Protein AF-A0A0L0DGM4-F1 (afdb_monomer)

Secondary structure (DSSP, 8-state):
-----PPPHHHHHHHHHHHHHHHHHHGGGT---SS-HHHHTTTSTTHHHHHHHHHTSPPPP--SS--SHHHHHHHHHHHHHHHHHTT---SS-HHHHHTT-HHHHHHHHHHHHHHHTS----TTT----HHHHHHHHHHHHTT-TTSTT---S-SSGGGTTSHHHHHHHHHH-TTT--TTTS-TTSHHHHHHHHHHHHHHHH-----S-HHHHSSSS--HHHHHHHHHHHHHHHHHHHHHHHTTTTS-------------------PPPP-----PPPTTTT--HHHHHHHHHHHHHHH-TTGGGSHHHHHHHHHHHHHTTPPPP-PPPPP-

Organism: NCBI:txid461836

Nearest PDB structures (foldseek):
  3f7p-assembly2_B  TM=8.836E-01  e=1.588E-12  Homo sapiens
  4q59-assembly2_B  TM=8.899E-01  e=1.814E-12  Homo sapiens
  4q57-assembly1_B  TM=8.805E-01  e=3.681E-12  Mus musculus
  1mb8-assembly1_A  TM=8.625E-01  e=2.160E-11  Homo sapiens
  4q58-assembly2_B  TM=8.747E-01  e=1.385E-10  Homo sapiens

InterPro domains:
  IPR001715 Calponin homology domain [PF00307] (13-113)
  IPR001715 Calponin homology domain [PF00307] (129-223)
  IPR001715 Calponin homology domain [PS50021] (12-117)
  IPR001715 Calponin homology domain [PS50021] (127-238)
  IPR001715 Calponin homology domain [SM00033] (14-115)
  IPR001715 Calponin homology domain [SM00033] (129-230)
  IPR036872 CH domain superfamily [G3DSA:1.10.418.10] (2-117)
  IPR036872 CH domain superfamily [G3DSA:1.10.418.10] (119-242)
  IPR036872 CH domain superfamily [SSF47576] (5-234)

Structure (mmCIF, N/CA/C/O backbone):
data_AF-A0A0L0DGM4-F1
#
_entry.id   AF-A0A0L0DGM4-F1
#
loop_
_atom_site.group_PDB
_atom_site.id
_atom_site.type_symbol
_atom_site.label_atom_id
_atom_site.label_alt_id
_atom_site.label_comp_id
_atom_site.label_asym_id
_atom_site.label_entity_id
_atom_site.label_seq_id
_atom_site.pdbx_PDB_ins_code
_atom_site.Cartn_x
_atom_site.Cartn_y
_atom_site.Cartn_z
_atom_site.occupancy
_atom_site.B_iso_or_equiv
_atom_site.auth_seq_id
_atom_site.auth_comp_id
_atom_site.auth_asym_id
_atom_site.auth_atom_id
_atom_site.pdbx_PDB_model_num
ATOM 1 N N . MET A 1 1 ? -23.147 30.354 -6.759 1.00 33.75 1 MET A N 1
ATOM 2 C CA . MET A 1 1 ? -22.761 29.195 -7.586 1.00 33.75 1 MET A CA 1
ATOM 3 C C . MET A 1 1 ? -21.647 28.504 -6.828 1.00 33.75 1 MET A C 1
ATOM 5 O O . MET A 1 1 ? -20.575 29.077 -6.723 1.00 33.75 1 MET A O 1
ATOM 9 N N . SER A 1 2 ? -21.956 27.398 -6.151 1.00 39.84 2 SER A N 1
ATOM 10 C CA . SER A 1 2 ? -20.943 26.590 -5.470 1.00 39.84 2 SER A CA 1
ATOM 11 C C . SER A 1 2 ? -20.181 25.858 -6.564 1.00 39.84 2 SER A C 1
ATOM 13 O O . SER A 1 2 ? -20.759 25.046 -7.283 1.00 39.84 2 SER A O 1
ATOM 15 N N . SER A 1 3 ? -18.928 26.250 -6.769 1.00 40.72 3 SER A N 1
ATOM 16 C CA . SER A 1 3 ? -17.977 25.490 -7.564 1.00 40.72 3 SER A CA 1
ATOM 17 C C . SER A 1 3 ? -17.842 24.134 -6.880 1.00 40.72 3 SER A C 1
ATOM 19 O O . SER A 1 3 ? -17.315 24.062 -5.775 1.00 40.72 3 SER A O 1
ATOM 21 N N . SER A 1 4 ? -18.386 23.079 -7.479 1.00 47.19 4 SER A N 1
ATOM 22 C CA . SER A 1 4 ? -18.084 21.715 -7.063 1.00 47.19 4 SER A CA 1
ATOM 23 C C . SER A 1 4 ? -16.597 21.496 -7.329 1.00 47.19 4 SER A C 1
ATOM 25 O O . SER A 1 4 ? -16.199 21.294 -8.479 1.00 47.19 4 SER A O 1
ATOM 27 N N . GLU A 1 5 ? -15.767 21.638 -6.297 1.00 56.00 5 GLU A N 1
ATOM 28 C CA . GLU A 1 5 ? -14.347 21.308 -6.365 1.00 56.00 5 GLU A CA 1
ATOM 29 C C . GLU A 1 5 ? -14.239 19.843 -6.787 1.00 56.00 5 GLU A C 1
ATOM 31 O O . GLU A 1 5 ? -14.611 18.930 -6.055 1.00 56.00 5 GLU A O 1
ATOM 36 N N . THR A 1 6 ? -13.831 19.622 -8.035 1.00 80.81 6 THR A N 1
ATOM 37 C CA . THR A 1 6 ? -13.609 18.275 -8.553 1.00 80.81 6 THR A CA 1
ATOM 38 C C . THR A 1 6 ? -12.354 17.752 -7.874 1.00 80.81 6 THR A C 1
ATOM 40 O O . THR A 1 6 ? -11.296 18.375 -7.980 1.00 80.81 6 THR A O 1
ATOM 43 N N . THR A 1 7 ? -12.479 16.648 -7.138 1.00 82.94 7 THR A N 1
ATOM 44 C CA . THR A 1 7 ? -11.355 15.996 -6.464 1.00 82.94 7 THR A CA 1
ATOM 45 C C . THR A 1 7 ? -10.211 15.773 -7.462 1.00 82.94 7 THR A C 1
ATOM 47 O O . THR A 1 7 ? -10.459 15.222 -8.537 1.00 82.94 7 THR A O 1
ATOM 50 N N . PRO A 1 8 ? -8.971 16.203 -7.156 1.00 88.19 8 PRO A N 1
ATOM 51 C CA . PRO A 1 8 ? -7.849 16.028 -8.069 1.00 88.19 8 PRO A CA 1
ATOM 52 C C . PRO A 1 8 ? -7.628 14.555 -8.428 1.00 88.19 8 PRO A C 1
ATOM 54 O O . PRO A 1 8 ? -7.725 13.689 -7.561 1.00 88.19 8 PRO A O 1
ATOM 57 N N . HIS A 1 9 ? -7.262 14.277 -9.682 1.00 88.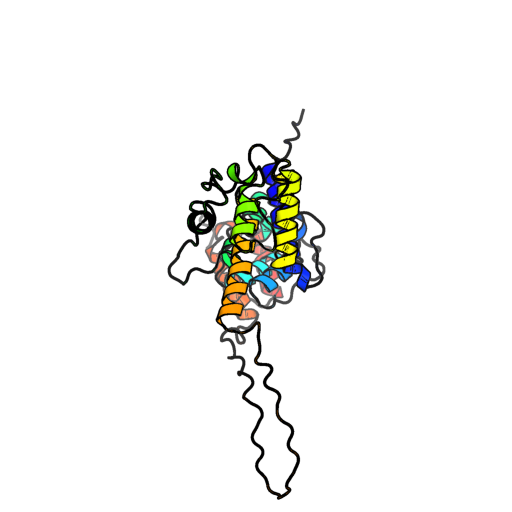38 9 HIS A N 1
ATOM 58 C CA . HIS A 1 9 ? -7.056 12.910 -10.180 1.00 88.38 9 HIS A CA 1
ATOM 59 C C . HIS A 1 9 ? -6.096 12.084 -9.308 1.00 88.38 9 HIS A C 1
ATOM 61 O O . HIS A 1 9 ? -6.400 10.946 -8.966 1.00 88.38 9 HIS A O 1
ATOM 67 N N . TRP A 1 10 ? -4.980 12.680 -8.871 1.00 88.38 10 TRP A N 1
ATOM 68 C CA . TRP A 1 10 ? -3.991 12.003 -8.023 1.00 88.38 10 TRP A CA 1
ATOM 69 C C . TRP A 1 10 ? -4.582 11.508 -6.690 1.00 88.38 10 TRP A C 1
ATOM 71 O O . TRP A 1 10 ? -4.164 10.470 -6.188 1.00 88.38 10 TRP A O 1
ATOM 81 N N . VAL A 1 11 ? -5.590 12.198 -6.135 1.00 91.00 11 VAL A N 1
ATOM 82 C CA . VAL A 1 11 ? -6.284 11.756 -4.912 1.00 91.00 11 VAL A CA 1
ATOM 83 C C . VAL A 1 11 ? -7.113 10.507 -5.196 1.00 91.00 11 VAL A C 1
ATOM 85 O O . VAL A 1 11 ? -7.144 9.597 -4.373 1.00 91.00 11 VAL A O 1
ATOM 88 N N . LEU A 1 12 ? -7.777 10.447 -6.355 1.00 92.44 12 LEU A N 1
ATOM 89 C CA . LEU A 1 12 ? -8.582 9.291 -6.760 1.00 92.44 12 LEU A CA 1
ATOM 90 C C . LEU A 1 12 ? -7.699 8.065 -7.012 1.00 92.44 12 LEU A C 1
ATOM 92 O O . LEU A 1 12 ? -7.996 6.992 -6.494 1.00 92.44 12 LEU A O 1
ATOM 96 N N . GLN A 1 13 ? -6.589 8.247 -7.731 1.00 92.88 13 GLN A N 1
ATOM 97 C CA . GLN A 1 13 ? -5.584 7.205 -7.950 1.00 92.88 13 GLN A CA 1
ATOM 98 C C . GLN A 1 13 ? -5.048 6.665 -6.619 1.00 92.88 13 GLN A C 1
ATOM 100 O O . GLN A 1 13 ? -5.051 5.458 -6.384 1.00 92.88 13 GLN A O 1
ATOM 105 N N . GLN A 1 14 ? -4.663 7.557 -5.703 1.00 93.31 14 GLN A N 1
ATOM 106 C CA . GLN A 1 14 ? -4.138 7.151 -4.403 1.00 93.31 14 GLN A CA 1
ATOM 107 C C . GLN A 1 14 ? -5.178 6.410 -3.559 1.00 93.31 14 GLN A C 1
ATOM 109 O O . GLN A 1 14 ? -4.845 5.418 -2.914 1.00 93.31 14 GLN A O 1
ATOM 114 N N . LYS A 1 15 ? -6.442 6.856 -3.572 1.00 94.94 15 LYS A N 1
ATOM 115 C CA . LYS A 1 15 ? -7.543 6.169 -2.880 1.00 94.94 15 LYS A CA 1
ATOM 116 C C . LYS A 1 15 ? -7.719 4.741 -3.383 1.00 94.94 15 LYS A C 1
ATOM 118 O O . LYS A 1 15 ? -7.740 3.823 -2.565 1.00 94.94 15 LYS A O 1
ATOM 123 N N . LYS A 1 16 ? -7.764 4.549 -4.707 1.00 95.38 16 LYS A N 1
ATOM 124 C CA . LYS A 1 16 ? -7.842 3.217 -5.322 1.00 95.38 16 LYS A CA 1
ATOM 125 C C . LYS A 1 16 ? -6.666 2.339 -4.899 1.00 95.38 16 LYS A C 1
ATOM 127 O O . LYS A 1 16 ? -6.891 1.208 -4.477 1.00 95.38 16 LYS A O 1
ATOM 132 N N . ALA A 1 17 ? -5.443 2.872 -4.935 1.00 95.50 17 ALA A N 1
ATOM 133 C CA . ALA A 1 17 ? -4.255 2.109 -4.572 1.00 95.50 17 ALA A CA 1
ATOM 134 C C . ALA A 1 17 ? -4.238 1.694 -3.103 1.00 95.50 17 ALA A C 1
ATOM 136 O O . ALA A 1 17 ? -4.004 0.533 -2.768 1.00 95.50 17 ALA A O 1
ATOM 137 N N . PHE A 1 18 ? -4.573 2.621 -2.209 1.00 96.06 18 PHE A N 1
ATOM 138 C CA . PHE A 1 18 ? -4.641 2.341 -0.780 1.00 96.06 18 PHE A CA 1
ATOM 139 C C . PHE A 1 18 ? -5.765 1.361 -0.461 1.00 96.06 18 PHE A C 1
ATOM 141 O O . PHE A 1 18 ? -5.586 0.476 0.374 1.00 96.06 18 PHE A O 1
ATOM 148 N N . ARG A 1 19 ? -6.900 1.468 -1.154 1.00 96.38 19 ARG A N 1
ATOM 149 C CA . ARG A 1 19 ? -8.000 0.512 -1.053 1.00 96.38 19 ARG A CA 1
ATOM 150 C C . ARG A 1 19 ? -7.576 -0.884 -1.494 1.00 96.38 19 ARG A C 1
ATOM 152 O O . ARG A 1 19 ? -7.815 -1.826 -0.749 1.00 96.38 19 ARG A 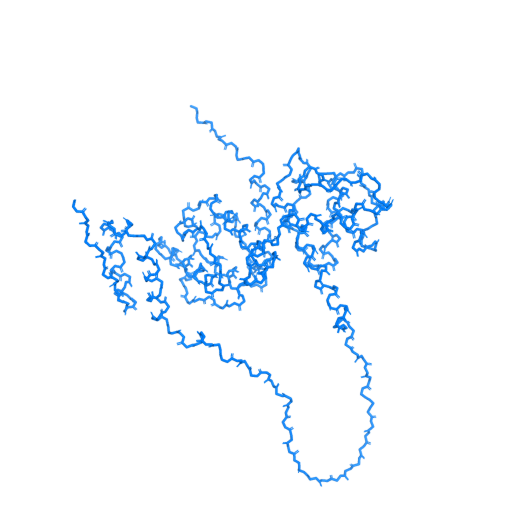O 1
ATOM 159 N N . ALA A 1 20 ? -6.943 -1.012 -2.656 1.00 96.62 20 ALA A N 1
ATOM 160 C CA . ALA A 1 20 ? -6.473 -2.292 -3.179 1.00 96.62 20 ALA A CA 1
ATOM 161 C C . ALA A 1 20 ? -5.437 -2.941 -2.250 1.00 96.62 20 ALA A C 1
ATOM 163 O O . ALA A 1 20 ? -5.518 -4.137 -1.971 1.00 96.62 20 ALA A O 1
ATOM 164 N N . TRP A 1 21 ? -4.522 -2.143 -1.689 1.00 95.75 21 TRP A N 1
ATOM 165 C CA . TRP A 1 21 ? -3.582 -2.631 -0.685 1.00 95.75 21 TRP A CA 1
ATOM 166 C C . TRP A 1 21 ? -4.288 -3.098 0.592 1.00 95.75 21 TRP A C 1
ATOM 168 O O . TRP A 1 21 ? -4.012 -4.188 1.077 1.00 95.75 21 TRP A O 1
ATOM 178 N N . VAL A 1 22 ? -5.230 -2.324 1.139 1.00 96.62 22 VAL A N 1
ATOM 179 C CA . VAL A 1 22 ? -5.977 -2.755 2.333 1.00 96.62 22 VAL A CA 1
ATOM 180 C C . VAL A 1 22 ? -6.780 -4.025 2.051 1.00 96.62 22 VAL A C 1
ATOM 182 O O . VAL A 1 22 ? -6.760 -4.936 2.878 1.00 96.62 22 VAL A O 1
ATOM 185 N N . ASP A 1 23 ? -7.452 -4.103 0.898 1.00 96.38 23 ASP A N 1
ATOM 186 C CA . ASP A 1 23 ? -8.194 -5.288 0.463 1.00 96.38 23 ASP A CA 1
ATOM 187 C C . ASP A 1 23 ? -7.277 -6.519 0.409 1.00 96.38 23 ASP A C 1
ATOM 189 O O . ASP A 1 23 ? -7.675 -7.570 0.909 1.00 96.38 23 ASP A O 1
ATOM 193 N N . SER A 1 24 ? -6.041 -6.392 -0.092 1.00 94.75 24 SER A N 1
ATOM 194 C CA . SER A 1 24 ? -5.086 -7.511 -0.116 1.00 94.75 24 SER A CA 1
ATOM 195 C C . SER A 1 24 ? -4.701 -7.991 1.285 1.00 94.75 24 SER A C 1
ATOM 197 O O . SER A 1 24 ? -4.585 -9.192 1.506 1.00 94.75 24 SER A O 1
ATOM 199 N N . GLN A 1 25 ? -4.592 -7.085 2.264 1.00 93.62 25 GLN A N 1
ATOM 200 C CA . GLN A 1 25 ? -4.300 -7.465 3.651 1.00 93.62 25 GLN A CA 1
ATOM 201 C C . GLN A 1 25 ? -5.476 -8.199 4.311 1.00 93.62 25 GLN A C 1
ATOM 203 O O . GLN A 1 25 ? -5.292 -9.182 5.026 1.00 93.62 25 GLN A O 1
ATOM 208 N N . ILE A 1 26 ? -6.708 -7.725 4.113 1.00 94.69 26 ILE A N 1
ATOM 209 C CA . ILE A 1 26 ? -7.884 -8.288 4.799 1.00 94.69 26 ILE A CA 1
ATOM 210 C C . ILE A 1 26 ? -8.530 -9.461 4.043 1.00 94.69 26 ILE A C 1
ATOM 212 O O . ILE A 1 26 ? -9.389 -10.146 4.612 1.00 94.69 26 ILE A O 1
ATOM 216 N N . ALA A 1 27 ? -8.107 -9.733 2.804 1.00 92.56 27 ALA A N 1
ATOM 217 C CA . ALA A 1 27 ? -8.589 -10.845 1.985 1.00 92.56 27 ALA A CA 1
ATOM 218 C C . ALA A 1 27 ? -8.371 -12.211 2.655 1.00 92.56 27 ALA A C 1
ATOM 220 O O . ALA A 1 27 ? -9.262 -13.060 2.606 1.00 92.56 27 ALA A O 1
ATOM 221 N N . GLU A 1 28 ? -7.264 -12.403 3.385 1.00 82.88 28 GLU A N 1
ATOM 222 C CA . GLU A 1 28 ? -6.995 -13.629 4.160 1.00 82.88 28 GLU A CA 1
ATOM 223 C C . GLU A 1 28 ? -8.072 -13.920 5.221 1.00 82.88 28 GLU A C 1
ATOM 225 O O . GLU A 1 28 ? -8.290 -15.061 5.633 1.00 82.88 28 GLU A O 1
ATOM 230 N N . ARG A 1 29 ? -8.780 -12.879 5.674 1.00 86.81 29 ARG A N 1
ATOM 231 C CA . ARG A 1 29 ? -9.896 -12.978 6.625 1.00 86.81 29 ARG A CA 1
ATOM 232 C C . ARG A 1 29 ? -11.250 -13.152 5.930 1.00 86.81 29 ARG A C 1
ATOM 234 O O . ARG A 1 29 ? -12.275 -13.175 6.611 1.00 86.81 29 ARG A O 1
ATOM 241 N N . GLY A 1 30 ? -11.268 -13.267 4.601 1.00 90.62 30 GLY A N 1
ATOM 242 C CA . GLY A 1 30 ? -12.479 -13.316 3.784 1.00 90.62 30 GLY A CA 1
ATOM 243 C C . GLY A 1 30 ? -13.249 -11.994 3.773 1.00 90.62 30 GLY A C 1
ATOM 244 O O . GLY A 1 30 ? -14.474 -12.003 3.647 1.00 90.62 30 GLY A O 1
ATOM 245 N N . LEU A 1 31 ? -12.557 -10.867 3.973 1.00 93.62 31 LEU A N 1
ATOM 246 C CA . LEU A 1 31 ? -13.148 -9.531 4.007 1.00 93.62 31 LEU A CA 1
ATOM 247 C C . LEU A 1 31 ? -12.789 -8.738 2.748 1.00 93.62 31 LEU A C 1
ATOM 249 O O . LEU A 1 31 ? -11.779 -8.991 2.102 1.00 93.62 31 LEU A O 1
ATOM 253 N N . LYS A 1 32 ? -13.635 -7.756 2.429 1.00 94.19 32 LYS A N 1
ATOM 254 C CA . LYS A 1 32 ? -13.417 -6.751 1.385 1.00 94.19 32 LYS A CA 1
ATOM 255 C C . LYS A 1 32 ? -14.041 -5.433 1.826 1.00 94.19 32 LYS A C 1
ATOM 257 O O . LYS A 1 32 ? -15.130 -5.451 2.414 1.00 94.19 32 LYS A O 1
ATOM 262 N N . LEU A 1 33 ? -13.378 -4.313 1.556 1.00 94.19 33 LEU A N 1
ATOM 263 C CA . LEU A 1 33 ? -13.884 -2.995 1.914 1.00 94.19 33 LEU A CA 1
ATOM 264 C C . LEU A 1 33 ? -15.179 -2.676 1.139 1.00 94.19 33 LEU A C 1
ATOM 266 O O . LEU A 1 33 ? -15.229 -2.837 -0.088 1.00 94.19 33 LEU A O 1
ATOM 270 N N . PRO A 1 34 ? -16.228 -2.180 1.824 1.00 92.38 34 PRO A N 1
ATOM 271 C CA . PRO A 1 34 ? -17.522 -1.868 1.216 1.00 92.38 34 PRO A CA 1
ATOM 272 C C . PRO A 1 34 ? -17.507 -0.594 0.356 1.00 92.38 34 PRO A C 1
ATOM 274 O O . PRO A 1 34 ? -18.487 -0.321 -0.332 1.00 92.38 34 PRO A O 1
ATOM 277 N N . GLY A 1 35 ? -16.417 0.175 0.387 1.00 91.31 35 GLY A N 1
ATOM 278 C CA . GLY A 1 35 ? -16.243 1.430 -0.340 1.00 91.31 35 GLY A CA 1
ATOM 279 C C . GLY A 1 35 ? -14.792 1.898 -0.279 1.00 91.31 35 GLY A C 1
ATOM 280 O O . GLY A 1 35 ? -13.886 1.078 -0.098 1.00 91.31 35 GLY A O 1
ATOM 281 N N . GLU A 1 36 ? -14.588 3.207 -0.417 1.00 91.75 36 GLU A N 1
ATOM 282 C CA . GLU A 1 36 ? -13.279 3.842 -0.260 1.00 91.75 36 GLU A CA 1
ATOM 283 C C . GLU A 1 36 ? -12.790 3.783 1.190 1.00 91.75 36 GLU A C 1
ATOM 285 O O . GLU A 1 36 ? -13.570 3.657 2.138 1.00 91.75 36 GLU A O 1
ATOM 290 N N . VAL A 1 37 ? -11.476 3.876 1.367 1.00 91.44 37 VAL A N 1
ATOM 291 C CA . VAL A 1 37 ? -10.816 3.692 2.667 1.00 91.44 37 VAL A CA 1
ATOM 292 C C . VAL A 1 37 ? -11.263 4.691 3.739 1.00 91.44 37 VAL A C 1
ATOM 294 O O . VAL A 1 37 ? -11.373 4.325 4.908 1.00 91.44 37 VAL A O 1
ATOM 297 N N . ASP A 1 38 ? -11.575 5.930 3.358 1.00 90.25 38 ASP A N 1
ATOM 298 C CA . ASP A 1 38 ? -12.029 6.983 4.270 1.00 90.25 38 ASP A CA 1
ATOM 299 C C . ASP A 1 38 ? -13.475 6.804 4.742 1.00 90.25 38 ASP A C 1
ATOM 301 O O . ASP A 1 38 ? -13.844 7.305 5.800 1.00 90.25 38 ASP A O 1
ATOM 305 N N . GLU A 1 39 ? -14.280 6.027 4.020 1.00 92.62 39 GLU A N 1
ATOM 306 C CA . GLU A 1 39 ? -15.634 5.667 4.441 1.00 92.62 39 GLU A CA 1
ATOM 307 C C . GLU A 1 39 ? -15.669 4.315 5.160 1.00 92.62 39 GLU A C 1
ATOM 309 O O . GLU A 1 39 ? -16.402 4.137 6.131 1.00 92.62 39 GLU A O 1
ATOM 314 N N . ALA A 1 40 ? -14.868 3.355 4.700 1.00 94.38 40 ALA A N 1
ATOM 315 C CA . ALA A 1 40 ? -14.895 1.983 5.189 1.00 94.38 40 ALA A CA 1
ATOM 316 C C . ALA A 1 40 ? -14.325 1.817 6.608 1.00 94.38 40 ALA A C 1
ATOM 318 O O . ALA A 1 40 ? -14.661 0.851 7.294 1.00 94.38 40 ALA A O 1
ATOM 319 N N . PHE A 1 41 ? -13.479 2.743 7.068 1.00 96.38 41 PHE A N 1
ATOM 320 C CA . PHE A 1 41 ? -12.925 2.720 8.424 1.00 96.38 41 PHE A CA 1
ATOM 321 C C . PHE A 1 41 ? -13.775 3.449 9.471 1.00 96.38 41 PHE A C 1
ATOM 323 O O . PHE A 1 41 ? -13.435 3.386 10.651 1.00 96.38 41 PHE A O 1
ATOM 330 N N . GLU A 1 42 ? -14.893 4.072 9.077 1.00 96.50 42 GLU A N 1
ATOM 331 C CA . GLU A 1 42 ? -15.737 4.911 9.944 1.00 96.50 42 GLU A CA 1
ATOM 332 C C . GLU A 1 42 ? -16.142 4.231 11.260 1.00 96.50 42 GLU A C 1
ATOM 334 O O . GLU A 1 42 ? -16.283 4.885 12.288 1.00 96.50 42 GLU A O 1
ATOM 339 N N . ASP A 1 43 ? -16.364 2.917 11.246 1.00 95.94 43 ASP A N 1
ATOM 340 C CA . ASP A 1 43 ? -16.862 2.164 12.398 1.00 95.94 43 ASP A CA 1
ATOM 341 C C . ASP A 1 43 ? -15.819 1.258 13.077 1.00 95.94 43 ASP A C 1
ATOM 343 O O . ASP A 1 43 ? -16.135 0.528 14.029 1.00 95.94 43 ASP A O 1
ATOM 347 N N . GLY A 1 44 ? -14.580 1.305 12.581 1.00 95.88 44 GLY A N 1
ATOM 348 C CA . GLY A 1 44 ? -13.445 0.514 13.042 1.00 95.88 44 GLY A CA 1
ATOM 349 C C . GLY A 1 44 ? -13.517 -0.983 12.718 1.00 95.88 44 GLY A C 1
ATOM 350 O O . GLY A 1 44 ? -12.551 -1.696 12.990 1.00 95.88 44 GLY A O 1
ATOM 351 N N . LEU A 1 45 ? -14.602 -1.497 12.122 1.00 96.38 45 LEU A N 1
ATOM 352 C CA . LEU A 1 45 ? -14.776 -2.938 11.896 1.00 96.38 45 LEU A CA 1
ATOM 353 C C . LEU A 1 45 ? -13.856 -3.502 10.812 1.00 96.38 45 LEU A C 1
ATOM 355 O O . LEU A 1 45 ? -13.548 -4.690 10.861 1.00 96.38 45 LEU A O 1
ATOM 359 N N . TYR A 1 46 ? -13.403 -2.667 9.876 1.00 96.56 46 TYR A N 1
ATOM 360 C CA . TYR A 1 46 ? -12.390 -3.022 8.876 1.00 96.56 46 TYR A CA 1
ATOM 361 C C . TYR A 1 46 ? -10.974 -2.605 9.291 1.00 96.56 46 TYR A C 1
ATOM 363 O O . TYR A 1 46 ? -10.004 -3.262 8.916 1.00 96.56 46 TYR A O 1
ATOM 371 N N . LEU A 1 47 ? -10.856 -1.574 10.135 1.00 96.50 47 LEU A N 1
ATOM 372 C CA . LEU A 1 47 ? -9.575 -1.132 10.688 1.00 96.50 47 LEU A CA 1
ATOM 373 C C . LEU A 1 47 ? -8.996 -2.163 11.669 1.00 96.50 47 LEU A C 1
ATOM 375 O O . LEU A 1 47 ? -7.791 -2.390 11.683 1.00 96.50 47 LEU A O 1
ATOM 379 N N . LEU A 1 48 ? -9.849 -2.823 12.460 1.00 96.50 48 LEU A N 1
ATOM 380 C CA . LEU A 1 48 ? -9.440 -3.863 13.407 1.00 96.50 48 LEU A CA 1
ATOM 381 C C . LEU A 1 48 ? -8.801 -5.080 12.703 1.00 96.50 48 LEU A C 1
ATOM 383 O O . LEU A 1 48 ? -7.662 -5.386 13.040 1.00 96.50 48 LEU A O 1
ATOM 387 N N . PRO A 1 49 ? -9.438 -5.754 11.721 1.00 95.56 49 PRO A N 1
ATOM 388 C CA . PRO A 1 49 ? -8.806 -6.833 10.957 1.00 95.56 49 PRO A CA 1
ATOM 389 C C . PRO A 1 49 ? -7.521 -6.413 10.247 1.00 95.56 49 PRO A C 1
ATOM 391 O O . PRO A 1 49 ? -6.559 -7.175 10.261 1.00 95.56 49 PRO A O 1
ATOM 394 N N . LEU A 1 50 ? -7.478 -5.206 9.669 1.00 96.00 50 LEU A N 1
ATOM 395 C CA . LEU A 1 50 ? -6.248 -4.676 9.083 1.00 96.00 50 LEU A CA 1
ATOM 396 C C . LEU A 1 50 ? -5.144 -4.591 10.143 1.00 96.00 50 LEU A C 1
ATOM 398 O O . LEU A 1 50 ? -4.045 -5.093 9.923 1.00 96.00 50 LEU A O 1
ATOM 402 N N . ALA A 1 51 ? -5.456 -4.023 11.313 1.00 95.12 51 ALA A N 1
ATOM 403 C CA . ALA A 1 51 ? -4.526 -3.942 12.430 1.00 95.12 51 ALA A CA 1
ATOM 404 C C . ALA A 1 51 ? -4.076 -5.330 12.909 1.00 95.12 51 ALA A C 1
ATOM 406 O O . ALA A 1 51 ? -2.900 -5.506 13.212 1.00 95.12 51 ALA A O 1
ATOM 407 N N . GLU A 1 52 ? -4.966 -6.327 12.938 1.00 94.69 52 GLU A N 1
ATOM 408 C CA . GLU A 1 52 ? -4.616 -7.709 13.285 1.00 94.69 52 GLU A CA 1
ATOM 409 C C . GLU A 1 52 ? -3.628 -8.333 12.297 1.00 94.69 52 GLU A C 1
ATOM 411 O O . GLU A 1 52 ? -2.688 -9.007 12.716 1.00 94.69 52 GLU A O 1
ATOM 416 N N . VAL A 1 53 ? -3.843 -8.130 10.994 1.00 93.25 53 VAL A N 1
ATOM 417 C CA . VAL A 1 53 ? -2.985 -8.684 9.938 1.00 93.25 53 VAL A CA 1
ATOM 418 C C . VAL A 1 53 ? -1.608 -8.030 9.976 1.00 93.25 53 VAL A C 1
ATOM 420 O O . VAL A 1 53 ? -0.606 -8.734 10.070 1.00 93.25 53 VAL A O 1
ATOM 423 N N . VAL A 1 54 ? -1.525 -6.697 10.001 1.00 90.75 54 VAL A N 1
ATOM 424 C CA . VAL A 1 54 ? -0.216 -6.018 9.993 1.00 90.75 54 VAL A CA 1
ATOM 425 C C . VAL A 1 54 ? 0.555 -6.254 11.295 1.00 90.75 54 VAL A C 1
ATOM 427 O O . VAL A 1 54 ? 1.753 -6.518 11.274 1.00 90.75 54 VAL A O 1
ATOM 430 N N . SER A 1 55 ? -0.117 -6.229 12.450 1.00 90.69 55 SER A N 1
ATOM 431 C CA . SER A 1 55 ? 0.545 -6.447 13.744 1.00 90.69 55 SER A CA 1
ATOM 432 C C . SER A 1 55 ? 0.804 -7.917 14.078 1.00 90.69 55 SER A C 1
ATOM 434 O O . SER A 1 55 ? 1.534 -8.195 15.032 1.00 90.69 55 SER A O 1
ATOM 436 N N . GLN A 1 56 ? 0.213 -8.851 13.321 1.00 91.31 56 GLN A N 1
ATOM 437 C CA . GLN A 1 56 ? 0.225 -10.291 13.607 1.00 91.31 56 GLN A CA 1
ATOM 438 C C . GLN A 1 56 ? -0.254 -10.614 15.039 1.00 91.31 56 GLN A C 1
ATOM 440 O O . GLN A 1 56 ? 0.194 -11.572 15.675 1.00 91.31 56 GLN A O 1
ATOM 445 N N . ASP A 1 57 ? -1.182 -9.808 15.560 1.00 92.69 57 ASP A N 1
ATOM 446 C CA . ASP A 1 57 ? -1.731 -9.898 16.914 1.00 92.69 57 ASP A CA 1
ATOM 447 C C . ASP A 1 57 ? -3.262 -9.799 16.878 1.00 92.69 57 ASP A C 1
ATOM 449 O O . ASP A 1 57 ? -3.856 -9.309 15.922 1.00 92.69 57 ASP A O 1
ATOM 453 N N . LYS A 1 58 ? -3.939 -10.320 17.902 1.00 92.88 58 LYS A N 1
ATOM 454 C CA . LYS A 1 58 ? -5.404 -10.333 17.943 1.00 92.88 58 LYS A CA 1
ATOM 455 C C . LYS A 1 58 ? -5.941 -9.031 18.507 1.00 92.88 58 LYS A C 1
ATOM 457 O O . LYS A 1 58 ? -5.506 -8.566 19.561 1.00 92.88 58 LYS A O 1
ATOM 462 N N . ALA A 1 59 ? -6.968 -8.504 17.856 1.00 90.56 59 ALA A N 1
ATOM 463 C CA . ALA A 1 59 ? -7.651 -7.326 18.329 1.00 90.56 59 ALA A CA 1
ATOM 464 C C . ALA A 1 59 ? -8.430 -7.638 19.616 1.00 90.56 59 ALA A C 1
ATOM 466 O O . ALA A 1 59 ? -8.997 -8.731 19.771 1.00 90.56 59 ALA A O 1
ATOM 467 N N . PRO A 1 60 ? -8.522 -6.666 20.538 1.00 91.44 60 PRO A N 1
ATOM 468 C CA . PRO A 1 60 ? -9.381 -6.782 21.702 1.00 91.44 60 PRO A CA 1
ATOM 469 C C . PRO A 1 60 ? -10.853 -7.001 21.326 1.00 91.44 60 PRO A C 1
ATOM 471 O O . PRO A 1 60 ? -11.307 -6.767 20.198 1.00 91.44 60 PRO A O 1
ATOM 474 N N . LYS A 1 61 ? -11.641 -7.437 22.313 1.00 93.44 61 LYS A N 1
ATOM 475 C CA . LYS A 1 61 ? -13.091 -7.562 22.152 1.00 93.44 61 LYS A CA 1
ATOM 476 C C . LYS A 1 61 ? -13.693 -6.179 21.883 1.00 93.44 61 LYS A C 1
ATOM 478 O O . LYS A 1 61 ? -13.597 -5.295 22.721 1.00 93.44 61 LYS A O 1
ATOM 483 N N . HIS A 1 62 ? -14.361 -6.048 20.745 1.00 95.12 62 HIS A N 1
ATOM 484 C CA . HIS A 1 62 ? -14.894 -4.791 20.223 1.00 95.12 62 HIS A CA 1
ATOM 485 C C . HIS A 1 62 ? -16.399 -4.883 19.932 1.00 95.12 62 HIS A C 1
ATOM 487 O O . HIS A 1 62 ? -16.995 -5.972 19.930 1.00 95.12 62 HIS A O 1
ATOM 493 N N . VAL A 1 63 ? -17.027 -3.735 19.672 1.00 96.00 63 VAL A N 1
ATOM 494 C CA . VAL A 1 63 ? -18.463 -3.634 19.395 1.00 96.00 63 VAL A CA 1
ATOM 495 C C . VAL A 1 63 ? -18.738 -4.100 17.968 1.00 96.00 63 VAL A C 1
ATOM 497 O O . VAL A 1 63 ? -18.334 -3.458 17.010 1.00 96.00 63 VAL A O 1
ATOM 500 N N . LYS A 1 64 ? -19.468 -5.211 17.808 1.00 95.62 64 LYS A N 1
ATOM 501 C CA . LYS A 1 64 ? -19.738 -5.830 16.492 1.00 95.62 64 LYS A CA 1
ATOM 502 C C . LYS A 1 64 ? -20.766 -5.095 15.628 1.00 95.62 64 LYS A C 1
ATOM 504 O O . LYS A 1 64 ? -20.865 -5.370 14.440 1.00 95.62 64 LYS A O 1
ATOM 509 N N . LYS A 1 65 ? -21.594 -4.244 16.235 1.00 95.69 65 LYS A N 1
ATOM 510 C CA . LYS A 1 65 ? -22.640 -3.459 15.558 1.00 95.69 65 LYS A CA 1
ATOM 511 C C . LYS A 1 65 ? -22.673 -2.044 16.146 1.00 95.69 65 LYS A C 1
ATOM 513 O O . LYS A 1 65 ? -23.611 -1.730 16.884 1.00 95.69 65 LYS A O 1
ATOM 518 N N . PRO A 1 66 ? -21.633 -1.231 15.908 1.00 94.31 66 PRO A N 1
ATOM 519 C CA . PRO A 1 66 ? -21.543 0.108 16.474 1.00 94.31 66 PRO A CA 1
ATOM 520 C C . PRO A 1 66 ? -22.612 1.010 15.840 1.00 94.31 66 PRO A C 1
ATOM 522 O O . PRO A 1 66 ? -22.650 1.211 14.629 1.00 94.31 66 PRO A O 1
ATOM 525 N N . ARG A 1 67 ? -23.528 1.531 16.662 1.00 93.50 67 ARG A N 1
ATOM 526 C CA . ARG A 1 67 ? -24.582 2.470 16.229 1.00 93.50 67 ARG A CA 1
ATOM 527 C C . ARG A 1 67 ? -24.301 3.892 16.687 1.00 93.50 67 ARG A C 1
ATOM 529 O O . ARG A 1 67 ? -24.639 4.836 15.984 1.00 93.50 67 ARG A O 1
ATOM 536 N N . MET A 1 68 ? -23.710 4.035 17.869 1.00 94.75 68 MET A N 1
ATOM 537 C CA . MET A 1 68 ? -23.391 5.333 18.457 1.00 94.75 68 MET A CA 1
ATOM 538 C C . MET A 1 68 ? -21.979 5.764 18.063 1.00 94.75 68 MET A C 1
ATOM 540 O O . MET A 1 68 ? -21.089 4.919 17.976 1.00 94.75 68 MET A O 1
ATOM 544 N N . ARG A 1 69 ? -21.757 7.075 17.891 1.00 96.00 69 ARG A N 1
ATOM 545 C CA . ARG A 1 69 ? -20.438 7.643 17.551 1.00 96.00 69 ARG A CA 1
ATOM 546 C C . ARG A 1 69 ? -19.348 7.171 18.519 1.00 96.00 69 ARG A C 1
ATOM 548 O O . ARG A 1 69 ? -18.308 6.710 18.072 1.00 96.00 69 ARG A O 1
ATOM 555 N N . ILE A 1 70 ? -19.636 7.160 19.823 1.00 95.00 70 ILE A N 1
ATOM 556 C CA . ILE A 1 70 ? -18.694 6.689 20.852 1.00 95.00 70 ILE A CA 1
ATOM 557 C C . ILE A 1 70 ? -18.281 5.218 20.669 1.00 95.00 70 ILE A C 1
ATOM 559 O O . ILE A 1 70 ? -17.131 4.872 20.890 1.00 95.00 70 ILE A O 1
ATOM 563 N N . GLN A 1 71 ? -19.179 4.350 20.185 1.00 96.50 71 GLN A N 1
ATOM 564 C CA . GLN A 1 71 ? -18.853 2.941 19.920 1.00 96.50 71 GLN A CA 1
ATOM 565 C C . GLN A 1 71 ? -17.924 2.789 18.711 1.00 96.50 71 GLN A C 1
ATOM 567 O O . GLN A 1 71 ? -17.090 1.889 18.690 1.00 96.50 71 GLN A O 1
ATOM 572 N N . LYS A 1 72 ? -18.082 3.654 17.703 1.00 97.94 72 LYS A N 1
ATOM 573 C CA . LYS A 1 72 ? -17.192 3.704 16.538 1.00 97.94 72 LYS A CA 1
ATOM 574 C C . LYS A 1 72 ? -15.800 4.193 16.946 1.00 97.94 72 LYS A C 1
ATOM 576 O O . LYS A 1 72 ? -14.815 3.541 16.625 1.00 97.94 72 LYS A O 1
ATOM 581 N N . ILE A 1 73 ? -15.744 5.266 17.740 1.00 98.00 73 ILE A N 1
ATOM 582 C CA . ILE A 1 73 ? -14.501 5.805 18.318 1.00 98.00 73 ILE A CA 1
ATOM 583 C C . ILE A 1 73 ? -13.780 4.740 19.141 1.00 98.00 73 ILE A C 1
ATOM 585 O O . ILE A 1 73 ? -12.591 4.529 18.936 1.00 98.00 73 ILE A O 1
ATOM 589 N N . GLU A 1 74 ? -14.494 4.028 20.017 1.00 96.94 74 GLU A N 1
ATOM 590 C CA . GLU A 1 74 ? -13.936 2.929 20.812 1.00 96.94 74 GLU A CA 1
ATOM 591 C C . GLU A 1 74 ? -13.304 1.856 19.912 1.00 96.94 74 GLU A C 1
ATOM 593 O O . GLU A 1 74 ? -12.150 1.487 20.107 1.00 96.94 74 GLU A O 1
ATOM 598 N N . ASN A 1 75 ? -14.013 1.390 18.878 1.00 98.12 75 ASN A N 1
ATOM 599 C CA . ASN A 1 75 ? -13.471 0.402 17.941 1.00 98.12 75 ASN A CA 1
ATOM 600 C C . ASN A 1 75 ? -12.203 0.906 17.225 1.00 98.12 75 ASN A C 1
ATOM 602 O O . ASN A 1 75 ? -11.219 0.169 17.144 1.00 98.12 75 ASN A O 1
ATOM 606 N N . CYS A 1 76 ? -12.210 2.147 16.725 1.00 97.94 76 CYS A N 1
ATOM 607 C CA . CYS A 1 76 ? -11.043 2.754 16.080 1.00 97.94 76 CYS A CA 1
ATOM 608 C C . CYS A 1 76 ? -9.870 2.907 17.061 1.00 97.94 76 CYS A C 1
ATOM 610 O O . CYS A 1 76 ? -8.733 2.588 16.719 1.00 97.94 76 CYS A O 1
ATOM 612 N N . SER A 1 77 ? -10.150 3.316 18.300 1.00 97.56 77 SER A N 1
ATOM 613 C CA . SER A 1 77 ? -9.167 3.434 19.381 1.00 97.56 77 SER A CA 1
ATOM 614 C C . SER A 1 77 ? -8.517 2.089 19.707 1.00 97.56 77 SER A C 1
ATOM 616 O O . SER A 1 77 ? -7.293 2.003 19.798 1.00 97.56 77 SER A O 1
ATOM 618 N N . LEU A 1 78 ? -9.299 1.006 19.778 1.00 97.94 78 LEU A N 1
ATOM 619 C CA . LEU A 1 78 ? -8.769 -0.346 19.980 1.00 97.94 78 LEU A CA 1
ATOM 620 C C . LEU A 1 78 ? -7.833 -0.780 18.843 1.00 97.94 78 LEU A C 1
ATOM 622 O O . LEU A 1 78 ? -6.809 -1.411 19.106 1.00 97.94 78 LEU A O 1
ATOM 626 N N . ALA A 1 79 ? -8.158 -0.437 17.593 1.00 97.19 79 ALA A N 1
ATOM 627 C CA . ALA A 1 79 ? -7.302 -0.751 16.453 1.00 97.19 79 ALA A CA 1
ATOM 628 C C . ALA A 1 79 ? -5.983 0.033 16.502 1.00 97.19 79 ALA A C 1
ATOM 630 O O . ALA A 1 79 ? -4.912 -0.561 16.380 1.00 97.19 79 ALA A O 1
ATOM 631 N N . LEU A 1 80 ? -6.039 1.346 16.754 1.00 96.94 80 LEU A N 1
ATOM 632 C CA . LEU A 1 80 ? -4.837 2.169 16.913 1.00 96.94 80 LEU A CA 1
ATOM 633 C C . LEU A 1 80 ? -3.990 1.711 18.106 1.00 96.94 80 LEU A C 1
ATOM 635 O O . LEU A 1 80 ? -2.773 1.607 17.985 1.00 96.94 80 LEU A O 1
ATOM 639 N N . GLY A 1 81 ? -4.618 1.376 19.235 1.00 96.00 81 GLY A N 1
ATOM 640 C CA . GLY A 1 81 ? -3.940 0.856 20.421 1.00 96.00 81 GLY A CA 1
ATOM 641 C C . GLY A 1 81 ? -3.184 -0.445 20.143 1.00 96.00 81 GLY A C 1
ATOM 642 O O . GLY A 1 81 ? -2.059 -0.619 20.618 1.00 96.00 81 GLY A O 1
ATOM 643 N N . LEU A 1 82 ? -3.750 -1.330 19.314 1.00 95.44 82 LEU A N 1
ATOM 644 C CA . LEU A 1 82 ? -3.065 -2.539 18.856 1.00 95.44 82 LEU A CA 1
ATOM 645 C C . LEU A 1 82 ? -1.807 -2.198 18.047 1.00 95.44 82 LEU A C 1
ATOM 647 O O . LEU A 1 82 ? -0.746 -2.760 18.301 1.00 95.44 82 LEU A O 1
ATOM 651 N N . LEU A 1 83 ? -1.890 -1.242 17.122 1.00 94.19 83 LEU A N 1
ATOM 652 C CA . LEU A 1 83 ? -0.737 -0.803 16.331 1.00 94.19 83 LEU A CA 1
ATOM 653 C C . LEU A 1 83 ? 0.343 -0.152 17.212 1.00 94.19 83 LEU A C 1
ATOM 655 O O . LEU A 1 83 ? 1.530 -0.459 17.079 1.00 94.19 83 LEU A O 1
ATOM 659 N N . VAL A 1 84 ? -0.062 0.695 18.164 1.00 94.19 84 VAL A N 1
ATOM 660 C CA . VAL A 1 84 ? 0.839 1.361 19.121 1.00 94.19 84 VAL A CA 1
ATOM 661 C C . VAL A 1 84 ? 1.588 0.354 19.992 1.00 94.19 84 VAL A C 1
ATOM 663 O O . VAL A 1 84 ? 2.794 0.500 20.203 1.00 94.19 84 VAL A O 1
ATOM 666 N N . LYS A 1 85 ? 0.921 -0.721 20.436 1.00 92.62 85 LYS A N 1
ATOM 667 C CA . LYS A 1 85 ? 1.547 -1.833 21.177 1.00 92.62 85 LYS A CA 1
ATOM 668 C C . LYS A 1 85 ? 2.723 -2.466 20.418 1.00 92.62 85 LYS A C 1
ATOM 670 O O . LYS A 1 85 ? 3.637 -3.000 21.050 1.00 92.62 85 LYS A O 1
ATOM 675 N N . HIS A 1 86 ? 2.721 -2.392 19.087 1.00 89.94 86 HIS A N 1
ATOM 676 C CA . HIS A 1 86 ? 3.782 -2.908 18.215 1.00 89.94 86 HIS A CA 1
ATOM 677 C C . HIS A 1 86 ? 4.715 -1.815 17.670 1.00 89.94 86 HIS A C 1
ATOM 679 O O . HIS A 1 86 ? 5.479 -2.051 16.738 1.00 89.94 86 HIS A O 1
ATOM 685 N N . GLY A 1 87 ? 4.720 -0.637 18.303 1.00 86.62 87 GLY A N 1
ATOM 686 C CA . GLY A 1 87 ? 5.698 0.426 18.058 1.00 86.62 87 GLY A CA 1
ATOM 687 C C . GLY A 1 87 ? 5.295 1.452 16.999 1.00 86.62 87 GLY A C 1
ATOM 688 O O . GLY A 1 87 ? 6.084 2.354 16.709 1.00 86.62 87 GLY A O 1
ATOM 689 N N . PHE A 1 88 ? 4.085 1.359 16.447 1.00 90.81 88 PHE A N 1
ATOM 690 C CA . PHE A 1 88 ? 3.564 2.360 15.522 1.00 90.81 88 PHE A CA 1
ATOM 691 C C . PHE A 1 88 ? 3.137 3.634 16.244 1.00 90.81 88 PHE A C 1
ATOM 693 O O . PHE A 1 88 ? 2.648 3.603 17.371 1.00 90.81 88 PHE A O 1
ATOM 700 N N . LYS A 1 89 ? 3.323 4.774 15.587 1.00 90.25 89 LYS A N 1
ATOM 701 C CA . LYS A 1 89 ? 2.997 6.092 16.136 1.00 90.25 89 LYS A CA 1
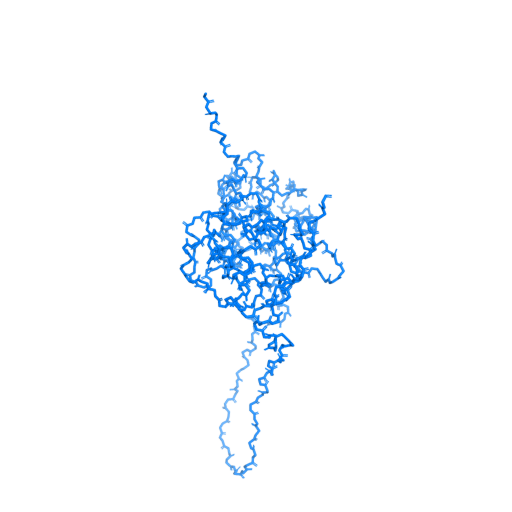ATOM 702 C C . LYS A 1 89 ? 2.036 6.792 15.177 1.00 90.25 89 LYS A C 1
ATOM 704 O O . LYS A 1 89 ? 2.523 7.516 14.310 1.00 90.25 89 LYS A O 1
ATOM 709 N N . PRO A 1 90 ? 0.721 6.527 15.271 1.00 91.31 90 PRO A N 1
ATOM 710 C CA . PRO A 1 90 ? -0.256 7.141 14.380 1.00 91.31 90 PRO A CA 1
ATOM 711 C C . PRO A 1 90 ? -0.246 8.661 14.553 1.00 91.31 90 PRO A C 1
ATOM 713 O O . PRO A 1 90 ? -0.301 9.145 15.680 1.00 91.31 90 PRO A O 1
ATOM 716 N N . ASP A 1 91 ? -0.235 9.395 13.442 1.00 88.81 91 ASP A N 1
ATOM 717 C CA . ASP A 1 91 ? -0.500 10.846 13.406 1.00 88.81 91 ASP A CA 1
ATOM 718 C C . ASP A 1 91 ? -1.993 11.137 13.142 1.00 88.81 91 ASP A C 1
ATOM 720 O O . ASP A 1 91 ? -2.374 12.104 12.492 1.00 88.81 91 ASP A O 1
ATOM 724 N N . VAL A 1 92 ? -2.855 10.217 13.582 1.00 94.12 92 VAL A N 1
ATOM 725 C CA . VAL A 1 92 ? -4.306 10.245 13.385 1.00 94.12 92 VAL A CA 1
ATOM 726 C C . VAL A 1 92 ? -4.996 9.861 14.689 1.00 94.12 92 VAL A C 1
ATOM 728 O O . VAL A 1 92 ? -4.533 8.965 15.402 1.00 94.12 92 VAL A O 1
ATOM 731 N N . ALA A 1 93 ? -6.105 10.525 14.999 1.00 96.25 93 ALA A N 1
ATOM 732 C CA . ALA A 1 93 ? -6.943 10.211 16.145 1.00 96.25 93 ALA A CA 1
ATOM 733 C C . ALA A 1 93 ? -8.136 9.322 15.735 1.00 96.25 93 ALA A C 1
ATOM 735 O O . ALA A 1 93 ? -8.560 9.344 14.573 1.00 96.25 93 ALA A O 1
ATOM 736 N N . PRO A 1 94 ? -8.717 8.536 16.662 1.00 97.25 94 PRO A N 1
ATOM 737 C CA . PRO A 1 94 ? -9.898 7.715 16.389 1.00 97.25 94 PRO A CA 1
ATOM 738 C C . PRO A 1 94 ? -11.065 8.492 15.758 1.00 97.25 94 PRO A C 1
ATOM 740 O O . PRO A 1 94 ? -11.747 7.971 14.877 1.00 97.25 94 PRO A O 1
ATOM 743 N N . GLU A 1 95 ? -11.276 9.740 16.176 1.00 96.69 95 GLU A N 1
ATOM 744 C CA . GLU A 1 95 ? -12.327 10.633 15.687 1.00 96.69 95 GLU A CA 1
ATOM 745 C C . GLU A 1 95 ? -12.194 10.907 14.191 1.00 96.69 95 GLU A C 1
ATOM 747 O O . GLU A 1 95 ? -13.202 10.948 13.495 1.00 96.69 95 GLU A O 1
ATOM 752 N N . ASN A 1 96 ? -10.966 11.017 13.676 1.00 97.69 96 ASN A N 1
ATOM 753 C CA . ASN A 1 96 ? -10.727 11.317 12.265 1.00 97.69 96 ASN A CA 1
ATOM 754 C C . ASN A 1 96 ? -11.241 10.207 11.340 1.00 97.69 96 ASN A C 1
ATOM 756 O O . ASN A 1 96 ? -11.703 10.499 10.241 1.00 97.69 96 ASN A O 1
ATOM 760 N N . PHE A 1 97 ? -11.220 8.947 11.786 1.00 97.62 97 PHE A N 1
ATOM 761 C CA . PHE A 1 97 ? -11.834 7.847 11.038 1.00 97.62 97 PHE A CA 1
ATOM 762 C C . PHE A 1 97 ? -13.357 7.962 11.038 1.00 97.62 97 PHE A C 1
ATOM 764 O O . PHE A 1 97 ? -13.989 7.849 9.992 1.00 97.62 97 PHE A O 1
ATOM 771 N N . VAL A 1 98 ? -13.949 8.220 12.207 1.00 97.25 98 VAL A N 1
ATOM 772 C CA . VAL A 1 98 ? -15.409 8.325 12.362 1.00 97.25 98 VAL A CA 1
ATOM 773 C C . VAL A 1 98 ? -15.973 9.532 11.610 1.00 97.25 98 VAL A C 1
ATOM 775 O O . VAL A 1 98 ? -17.076 9.468 11.070 1.00 97.25 98 VAL A O 1
ATOM 778 N N . ASP A 1 99 ? -15.199 10.611 11.541 1.00 95.81 99 ASP A N 1
ATOM 779 C CA . ASP A 1 99 ? -15.551 11.843 10.841 1.00 95.81 99 ASP A CA 1
ATOM 780 C C . ASP A 1 99 ? -15.118 11.826 9.358 1.00 95.81 99 ASP A C 1
ATOM 782 O O . ASP A 1 99 ? -15.409 12.775 8.631 1.00 95.81 99 ASP A O 1
ATOM 786 N N . LYS A 1 100 ? -14.491 10.733 8.891 1.00 95.62 100 LYS A N 1
ATOM 787 C CA . LYS A 1 100 ? -14.069 10.501 7.495 1.00 95.62 100 LYS A CA 1
ATOM 788 C C . LYS A 1 100 ? -13.096 11.549 6.964 1.00 95.62 100 LYS A C 1
ATOM 790 O O . LYS A 1 100 ? -13.213 12.013 5.829 1.00 95.62 100 LYS A O 1
ATOM 795 N N . ASP A 1 101 ? -12.122 11.931 7.781 1.00 95.50 101 ASP A N 1
ATOM 796 C CA . ASP A 1 101 ? -11.069 12.849 7.361 1.00 95.50 101 ASP A CA 1
ATOM 797 C C . ASP A 1 101 ? -10.156 12.164 6.335 1.00 95.50 101 ASP A C 1
ATOM 799 O O . ASP A 1 101 ? -9.213 11.447 6.681 1.00 95.50 101 ASP A O 1
ATOM 803 N N . THR A 1 102 ? -10.444 12.381 5.049 1.00 93.44 102 THR A N 1
ATOM 804 C CA . THR A 1 102 ? -9.706 11.765 3.945 1.00 93.44 102 THR A CA 1
ATOM 805 C C . THR A 1 102 ? -8.204 12.018 4.050 1.00 93.44 102 THR A C 1
ATOM 807 O O . THR A 1 102 ? -7.420 11.113 3.789 1.00 93.44 102 THR A O 1
ATOM 810 N N . VAL A 1 103 ? -7.766 13.219 4.434 1.00 92.06 103 VAL A N 1
ATOM 811 C CA . VAL A 1 103 ? -6.334 13.557 4.441 1.00 92.06 103 VAL A CA 1
ATOM 812 C C . VAL A 1 103 ? -5.605 12.745 5.505 1.00 92.06 103 VAL A C 1
ATOM 814 O O . VAL A 1 103 ? -4.563 12.148 5.218 1.00 92.06 103 VAL A O 1
ATOM 817 N N . LEU A 1 104 ? -6.170 12.674 6.711 1.00 94.94 104 LEU A N 1
ATOM 818 C CA . LEU A 1 104 ? -5.566 11.938 7.818 1.00 94.94 104 LEU A CA 1
ATOM 819 C C . LEU A 1 104 ? -5.673 10.422 7.635 1.00 94.94 104 LEU A C 1
ATOM 821 O O . LEU A 1 104 ? -4.700 9.716 7.897 1.00 94.94 104 LEU A O 1
ATOM 825 N N . VAL A 1 105 ? -6.794 9.911 7.114 1.00 96.19 105 VAL A N 1
ATOM 826 C CA . VAL A 1 105 ? -6.948 8.475 6.828 1.00 96.19 105 VAL A CA 1
ATOM 827 C C . VAL A 1 105 ? -5.969 8.022 5.742 1.00 96.19 105 VAL A C 1
ATOM 829 O O . VAL A 1 105 ? -5.291 7.006 5.904 1.00 96.19 105 VAL A O 1
ATOM 832 N N . MET A 1 106 ? -5.821 8.792 4.662 1.00 94.81 106 MET A N 1
ATOM 833 C CA . MET A 1 106 ? -4.841 8.496 3.613 1.00 94.81 106 MET A CA 1
ATOM 834 C C . MET A 1 106 ? -3.405 8.581 4.154 1.00 94.81 106 MET A C 1
ATOM 836 O O . MET A 1 106 ? -2.580 7.706 3.884 1.00 94.81 106 MET A O 1
ATOM 840 N N . GLY A 1 107 ? -3.102 9.597 4.970 1.00 93.56 107 GLY A N 1
ATOM 841 C CA . GLY A 1 107 ? -1.814 9.728 5.655 1.00 93.56 107 GLY A CA 1
ATOM 842 C C . GLY A 1 107 ? -1.487 8.520 6.537 1.00 93.56 107 GLY A C 1
ATOM 843 O O . GLY A 1 107 ? -0.377 7.990 6.462 1.00 93.56 107 GLY A O 1
ATOM 844 N N . PHE A 1 108 ? -2.469 8.041 7.301 1.00 96.00 108 PHE A N 1
ATOM 845 C CA . PHE A 1 108 ? -2.358 6.852 8.139 1.00 96.00 108 PHE A CA 1
ATOM 846 C C . PHE A 1 108 ? -2.060 5.591 7.326 1.00 96.00 108 PHE A C 1
ATOM 848 O O . PHE A 1 108 ? -1.132 4.867 7.674 1.00 96.00 108 PHE A O 1
ATOM 855 N N . ILE A 1 109 ? -2.783 5.337 6.230 1.00 95.50 109 ILE A N 1
ATOM 856 C CA . ILE A 1 109 ? -2.563 4.142 5.397 1.00 95.50 109 ILE A CA 1
ATOM 857 C C . ILE A 1 109 ? -1.164 4.157 4.788 1.00 95.50 109 ILE A C 1
ATOM 859 O O . ILE A 1 109 ? -0.460 3.151 4.830 1.00 95.50 109 ILE A O 1
ATOM 863 N N . TRP A 1 110 ? -0.722 5.314 4.290 1.00 93.56 110 TRP A N 1
ATOM 864 C CA . TRP A 1 110 ? 0.643 5.474 3.798 1.00 93.56 110 TRP A CA 1
ATOM 865 C C . TRP A 1 110 ? 1.684 5.194 4.889 1.00 93.56 110 TRP A C 1
ATOM 867 O O . TRP A 1 110 ? 2.660 4.480 4.660 1.00 93.56 110 TRP A O 1
ATOM 877 N N . GLN A 1 111 ? 1.483 5.742 6.089 1.00 92.25 111 GLN A N 1
ATOM 878 C CA . GLN A 1 111 ? 2.382 5.517 7.217 1.00 92.25 111 GLN A CA 1
ATOM 879 C C . GLN A 1 111 ? 2.416 4.036 7.622 1.00 92.25 111 GLN A C 1
ATOM 881 O O . GLN A 1 111 ? 3.490 3.503 7.917 1.00 92.25 111 GLN A O 1
ATOM 886 N N . LEU A 1 112 ? 1.256 3.376 7.612 1.00 92.38 112 LEU A N 1
ATOM 887 C CA . LEU A 1 112 ? 1.104 1.952 7.887 1.00 92.38 112 LEU A CA 1
ATOM 888 C C . LEU A 1 112 ? 1.885 1.126 6.857 1.00 92.38 112 LEU A C 1
ATOM 890 O O . LEU A 1 112 ? 2.723 0.312 7.237 1.00 92.38 112 LEU A O 1
ATOM 894 N N . PHE A 1 113 ? 1.692 1.411 5.567 1.00 91.69 113 PHE A N 1
ATOM 895 C CA . PHE A 1 113 ? 2.407 0.760 4.472 1.00 91.69 113 PHE A CA 1
ATOM 896 C C . PHE A 1 113 ? 3.926 0.874 4.634 1.00 91.69 113 PHE A C 1
ATOM 898 O O . PHE A 1 113 ? 4.627 -0.134 4.663 1.00 91.69 113 PHE A O 1
ATOM 905 N N . VAL A 1 114 ? 4.446 2.090 4.817 1.00 87.62 114 VAL A N 1
ATOM 906 C CA . VAL A 1 114 ? 5.895 2.311 4.950 1.00 87.62 114 VAL A CA 1
ATOM 907 C C . VAL A 1 114 ? 6.461 1.610 6.187 1.00 87.62 114 VAL A C 1
ATOM 909 O O . VAL A 1 114 ? 7.566 1.083 6.131 1.00 87.62 114 VAL A O 1
ATOM 912 N N . THR A 1 115 ? 5.718 1.579 7.296 1.00 85.19 115 THR A N 1
ATOM 913 C CA . THR A 1 115 ? 6.209 0.982 8.548 1.00 85.19 115 THR A CA 1
ATOM 914 C C . THR A 1 115 ? 6.286 -0.543 8.478 1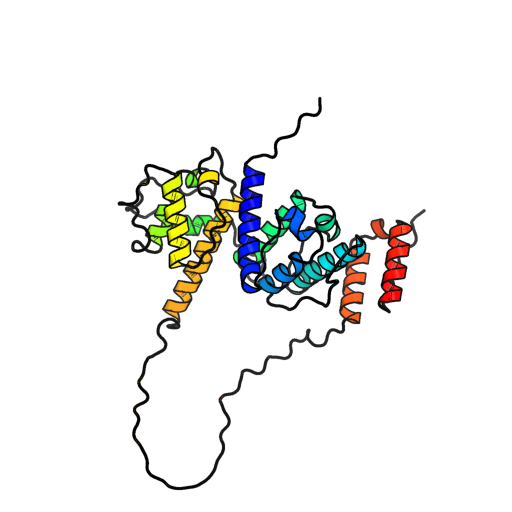.00 85.19 115 THR A C 1
ATOM 916 O O . THR A 1 115 ? 7.229 -1.126 9.011 1.00 85.19 115 THR A O 1
ATOM 919 N N . TRP A 1 116 ? 5.303 -1.192 7.850 1.00 85.25 116 TRP A N 1
ATOM 920 C CA . TRP A 1 116 ? 5.206 -2.655 7.838 1.00 85.25 116 TRP A CA 1
ATOM 921 C C . TRP A 1 116 ? 5.737 -3.307 6.567 1.00 85.25 116 TRP A C 1
ATOM 923 O O . TRP A 1 116 ? 6.368 -4.354 6.660 1.00 85.25 116 TRP A O 1
ATOM 933 N N . VAL A 1 117 ? 5.527 -2.695 5.401 1.00 82.00 117 VAL A N 1
ATOM 934 C CA . VAL A 1 117 ? 6.017 -3.221 4.117 1.00 82.00 117 VAL A CA 1
ATOM 935 C C . VAL A 1 117 ? 7.425 -2.712 3.830 1.00 82.00 117 VAL A C 1
ATOM 937 O O . VAL A 1 117 ? 8.287 -3.496 3.457 1.00 82.00 117 VAL A O 1
ATOM 940 N N . GLY A 1 118 ? 7.704 -1.431 4.096 1.00 67.50 118 GLY A N 1
ATOM 941 C CA . GLY A 1 118 ? 9.036 -0.831 3.905 1.00 67.50 118 GLY A CA 1
ATOM 942 C C . GLY A 1 118 ? 10.127 -1.366 4.845 1.00 67.50 118 GLY A C 1
ATOM 943 O O . GLY A 1 118 ? 11.297 -1.013 4.696 1.00 67.50 118 GLY A O 1
ATOM 944 N N . GLY A 1 119 ? 9.754 -2.232 5.792 1.00 58.91 119 GLY A N 1
ATOM 945 C CA . GLY A 1 119 ? 10.624 -2.810 6.806 1.00 58.91 119 GLY A CA 1
ATOM 946 C C . GLY A 1 119 ? 10.821 -1.884 8.007 1.00 58.91 119 GLY A C 1
ATOM 947 O O . GLY A 1 119 ? 11.161 -0.706 7.874 1.00 58.91 119 GLY A O 1
ATOM 948 N N . GLN A 1 120 ? 10.680 -2.439 9.216 1.00 44.38 120 GLN A N 1
ATOM 949 C CA . GLN A 1 120 ? 11.294 -1.847 10.401 1.00 44.38 120 GLN A CA 1
ATOM 950 C C . GLN A 1 120 ? 12.810 -1.898 10.199 1.00 44.38 120 GLN A C 1
ATOM 952 O O . GLN A 1 120 ? 13.453 -2.894 10.524 1.00 44.38 120 GLN A O 1
ATOM 957 N N . GLY A 1 121 ? 13.396 -0.822 9.673 1.00 38.34 121 GLY A N 1
ATOM 958 C CA . GLY A 1 121 ? 14.801 -0.552 9.935 1.00 38.34 121 GLY A CA 1
ATOM 959 C C . GLY A 1 121 ? 14.990 -0.649 11.446 1.00 38.34 121 GLY A C 1
ATOM 960 O O . GLY A 1 121 ? 14.214 -0.052 12.199 1.00 38.34 121 GLY A O 1
ATOM 961 N N . ASP A 1 122 ? 15.954 -1.464 11.873 1.00 34.53 122 ASP A N 1
ATOM 962 C CA . ASP A 1 122 ? 16.326 -1.665 13.269 1.00 34.53 122 ASP A CA 1
ATOM 963 C C . ASP A 1 122 ? 16.262 -0.365 14.083 1.00 34.53 122 ASP A C 1
ATOM 965 O O . ASP A 1 122 ? 16.391 0.738 13.550 1.00 34.53 122 ASP A O 1
ATOM 969 N N . LYS A 1 123 ? 16.115 -0.515 15.406 1.00 37.78 123 LYS A N 1
ATOM 970 C CA . LYS A 1 123 ? 15.953 0.499 16.477 1.00 37.78 123 LYS A CA 1
ATOM 971 C C . LYS A 1 123 ? 16.891 1.731 16.458 1.00 37.78 123 LYS A C 1
ATOM 973 O O . LYS A 1 123 ? 16.860 2.536 17.384 1.00 37.78 123 LYS A O 1
ATOM 978 N N . SER A 1 124 ? 17.692 1.916 15.423 1.00 28.55 124 SER A N 1
ATOM 979 C CA . SER A 1 124 ? 18.396 3.120 15.010 1.00 28.55 124 SER A CA 1
ATOM 980 C C . SER A 1 124 ? 17.720 3.843 13.827 1.00 28.55 124 SER A C 1
ATOM 982 O O . SER A 1 124 ? 18.401 4.137 12.855 1.00 28.55 124 SER A O 1
ATOM 984 N N . GLY A 1 125 ? 16.414 4.139 13.879 1.00 33.03 125 GLY A N 1
ATOM 985 C CA . GLY A 1 125 ? 15.785 5.227 13.099 1.00 33.03 125 GLY A CA 1
ATOM 986 C C . GLY A 1 125 ? 16.214 5.378 11.629 1.00 33.03 125 GLY A C 1
ATOM 987 O O . GLY A 1 125 ? 16.395 6.502 11.156 1.00 33.03 125 GLY A O 1
ATOM 988 N N . GLY A 1 126 ? 16.421 4.264 10.926 1.00 34.56 126 GLY A N 1
ATOM 989 C CA . GLY A 1 126 ? 16.888 4.243 9.549 1.00 34.56 126 GLY A CA 1
ATOM 990 C C . GLY A 1 126 ? 15.694 4.260 8.616 1.00 34.56 126 GLY A C 1
ATOM 991 O O . GLY A 1 126 ? 15.022 3.252 8.450 1.00 34.56 126 GLY A O 1
ATOM 992 N N . LYS A 1 127 ? 15.423 5.423 8.033 1.00 39.97 127 LYS A N 1
ATOM 993 C CA . LYS A 1 127 ? 14.564 5.607 6.862 1.00 39.97 127 LYS A CA 1
ATOM 994 C C . LYS A 1 127 ? 15.011 4.595 5.789 1.00 39.97 127 LYS A C 1
ATOM 996 O O . LYS A 1 127 ? 15.975 4.883 5.093 1.00 39.97 127 LYS A O 1
ATOM 1001 N N . ALA A 1 128 ? 14.354 3.442 5.652 1.00 51.81 128 ALA A N 1
ATOM 1002 C CA . ALA A 1 128 ? 14.339 2.741 4.371 1.00 51.81 128 ALA A CA 1
ATOM 1003 C C . ALA A 1 128 ? 13.546 3.664 3.441 1.00 51.81 128 ALA A C 1
ATOM 1005 O O . ALA A 1 128 ? 12.324 3.794 3.528 1.00 51.81 128 ALA A O 1
ATOM 1006 N N . SER A 1 129 ? 14.291 4.519 2.753 1.00 70.19 129 SER A N 1
ATOM 1007 C CA . SER A 1 129 ? 13.783 5.749 2.165 1.00 70.19 129 SER A CA 1
ATOM 1008 C C . SER A 1 129 ? 13.317 5.507 0.735 1.00 70.19 129 SER A C 1
ATOM 1010 O O . SER A 1 129 ? 13.732 4.549 0.087 1.00 70.19 129 SER A O 1
ATOM 1012 N N . ALA A 1 130 ? 12.496 6.418 0.205 1.00 78.25 130 ALA A N 1
ATOM 1013 C CA . ALA A 1 130 ? 12.214 6.453 -1.230 1.00 78.25 130 ALA A CA 1
ATOM 1014 C C . ALA A 1 130 ? 13.514 6.421 -2.064 1.00 78.25 130 ALA A C 1
ATOM 1016 O O . ALA A 1 130 ? 13.525 5.835 -3.139 1.00 78.25 130 ALA A O 1
ATOM 1017 N N . ASP A 1 131 ? 14.615 6.970 -1.540 1.00 85.44 131 ASP A N 1
ATOM 1018 C CA . ASP A 1 131 ? 15.924 6.953 -2.193 1.00 85.44 131 ASP A CA 1
ATOM 1019 C C . ASP A 1 131 ? 16.548 5.553 -2.226 1.00 85.44 131 ASP A C 1
ATOM 1021 O O . ASP A 1 131 ? 17.245 5.222 -3.179 1.00 85.44 131 ASP A O 1
ATOM 1025 N N . ASP A 1 132 ? 16.314 4.714 -1.216 1.00 89.06 132 ASP A N 1
ATOM 1026 C CA . ASP A 1 132 ? 16.842 3.345 -1.192 1.00 89.06 132 ASP A CA 1
ATOM 1027 C C . ASP A 1 132 ? 16.072 2.445 -2.155 1.00 89.06 132 ASP A C 1
ATOM 1029 O O . ASP A 1 132 ? 16.687 1.682 -2.901 1.00 89.06 132 ASP A O 1
ATOM 1033 N N . LEU A 1 133 ? 14.745 2.607 -2.216 1.00 90.62 133 LEU A N 1
ATOM 1034 C CA . LEU A 1 133 ? 13.934 1.971 -3.251 1.00 90.62 133 LEU A CA 1
ATOM 1035 C C . LEU A 1 133 ? 14.388 2.428 -4.641 1.00 90.62 133 LEU A C 1
ATOM 1037 O O . LEU A 1 133 ? 14.567 1.601 -5.530 1.00 90.62 133 LEU A O 1
ATOM 1041 N N . LEU A 1 134 ? 14.641 3.728 -4.825 1.00 92.81 134 LEU A N 1
ATOM 1042 C CA . LEU A 1 134 ? 15.095 4.265 -6.105 1.00 92.81 134 LEU A CA 1
ATOM 1043 C C . LEU A 1 134 ? 16.460 3.700 -6.506 1.00 92.81 134 LEU A C 1
ATOM 1045 O O . LEU A 1 134 ? 16.616 3.254 -7.637 1.00 92.81 134 LEU A O 1
ATOM 1049 N N . LYS A 1 135 ? 17.424 3.650 -5.579 1.00 92.88 135 LYS A N 1
ATOM 1050 C CA . LYS A 1 135 ? 18.740 3.028 -5.806 1.00 92.88 135 LYS A CA 1
ATOM 1051 C C . LYS A 1 135 ? 18.623 1.553 -6.164 1.00 92.88 135 LYS A C 1
ATOM 1053 O O . LYS A 1 135 ? 19.397 1.067 -6.983 1.00 92.88 135 LYS A O 1
ATOM 1058 N N . TRP A 1 136 ? 17.681 0.837 -5.552 1.00 92.25 136 TRP A N 1
ATOM 1059 C CA . TRP A 1 136 ? 17.421 -0.556 -5.895 1.00 92.25 136 TRP A CA 1
ATOM 1060 C C . TRP A 1 136 ? 16.869 -0.695 -7.319 1.00 92.25 136 TRP A C 1
ATOM 1062 O O . TRP A 1 136 ? 17.339 -1.547 -8.062 1.00 92.25 136 TRP A O 1
ATOM 1072 N N . VAL A 1 137 ? 15.947 0.173 -7.750 1.00 95.12 137 VAL A N 1
ATOM 1073 C CA . VAL A 1 137 ? 15.482 0.180 -9.152 1.00 95.12 137 VAL A CA 1
ATOM 1074 C C . VAL A 1 137 ? 16.627 0.560 -10.104 1.00 95.12 137 VAL A C 1
ATOM 1076 O O . VAL A 1 137 ? 16.811 -0.074 -11.142 1.00 95.12 137 VAL A O 1
ATOM 1079 N N . GLN A 1 138 ? 17.447 1.550 -9.741 1.00 94.44 138 GLN A N 1
ATOM 1080 C CA . GLN A 1 138 ? 18.607 1.978 -10.529 1.00 94.44 138 GLN A CA 1
ATOM 1081 C C . GLN A 1 138 ? 19.617 0.844 -10.718 1.00 94.44 138 GLN A C 1
ATOM 1083 O O . GLN A 1 138 ? 20.030 0.591 -11.847 1.00 94.44 138 GLN A O 1
ATOM 1088 N N . SER A 1 139 ? 19.960 0.106 -9.657 1.00 92.75 139 SER A N 1
ATOM 1089 C CA . SER A 1 139 ? 20.912 -1.012 -9.741 1.00 92.75 139 SER A CA 1
ATOM 1090 C C . SER A 1 139 ? 20.417 -2.180 -10.600 1.00 92.75 139 SER A C 1
ATOM 1092 O O . SER A 1 139 ? 21.216 -3.016 -11.018 1.00 92.75 139 SER A O 1
ATOM 1094 N N . ARG A 1 140 ? 19.110 -2.237 -10.879 1.00 90.25 140 ARG A N 1
ATOM 1095 C CA . ARG A 1 140 ? 18.475 -3.247 -11.732 1.00 90.25 140 ARG A CA 1
ATOM 1096 C C . ARG A 1 140 ? 18.398 -2.842 -13.203 1.00 90.25 140 ARG A C 1
ATOM 1098 O O . ARG A 1 140 ? 18.555 -3.696 -14.075 1.00 90.25 140 ARG A O 1
ATOM 1105 N N . VAL A 1 141 ? 18.160 -1.558 -13.474 1.00 91.50 141 VAL A N 1
ATOM 1106 C CA . VAL A 1 141 ? 17.809 -1.070 -14.819 1.00 91.50 141 VAL A CA 1
ATOM 1107 C C . VAL A 1 141 ? 18.896 -0.189 -15.445 1.00 91.50 141 VAL A C 1
ATOM 1109 O O . VAL A 1 141 ? 19.161 -0.323 -16.634 1.00 91.50 141 VAL A O 1
ATOM 1112 N N . GLN A 1 142 ? 19.541 0.697 -14.679 1.00 83.06 142 GLN A N 1
ATOM 1113 C CA . GLN A 1 142 ? 20.307 1.829 -15.226 1.00 83.06 142 GLN A CA 1
ATOM 1114 C C . GLN A 1 142 ? 21.596 1.428 -15.965 1.00 83.06 142 GLN A C 1
ATOM 1116 O O . GLN A 1 142 ? 21.949 2.071 -16.952 1.00 83.06 142 GLN A O 1
ATOM 1121 N N . ASP A 1 143 ? 22.268 0.362 -15.524 1.00 78.12 143 ASP A N 1
ATOM 1122 C CA . ASP A 1 143 ? 23.515 -0.137 -16.129 1.00 78.12 143 ASP A CA 1
ATOM 1123 C C . ASP A 1 143 ? 23.291 -1.368 -17.031 1.00 78.12 143 ASP A C 1
ATOM 1125 O O . ASP A 1 143 ? 24.240 -2.053 -17.416 1.00 78.12 143 ASP A O 1
ATOM 1129 N N . ASN A 1 144 ? 22.035 -1.684 -17.362 1.00 80.75 144 ASN A N 1
ATOM 1130 C CA . ASN A 1 144 ? 21.697 -2.850 -18.168 1.00 80.75 144 ASN A CA 1
ATOM 1131 C C . ASN A 1 144 ? 21.591 -2.476 -19.655 1.00 80.75 144 ASN A C 1
ATOM 1133 O O . ASN A 1 144 ? 20.694 -1.738 -20.062 1.00 80.75 144 ASN A O 1
ATOM 1137 N N . GLU A 1 145 ? 22.486 -3.030 -20.481 1.00 83.62 145 GLU A N 1
ATOM 1138 C CA . GLU A 1 145 ? 22.531 -2.783 -21.931 1.00 83.62 145 GLU A CA 1
ATOM 1139 C C . GLU A 1 145 ? 21.227 -3.161 -22.660 1.00 83.62 145 GLU A C 1
ATOM 1141 O O . GLU A 1 145 ? 20.987 -2.658 -23.757 1.00 83.62 145 GLU A O 1
ATOM 1146 N N . ARG A 1 146 ? 20.367 -3.996 -22.053 1.00 83.69 146 ARG A N 1
ATOM 1147 C CA . ARG A 1 146 ? 19.045 -4.360 -22.592 1.00 83.69 146 ARG A CA 1
ATOM 1148 C C . ARG A 1 146 ? 18.025 -3.219 -22.565 1.00 83.69 146 ARG A C 1
ATOM 1150 O O . ARG A 1 146 ? 17.077 -3.256 -23.343 1.00 83.69 146 ARG A O 1
ATOM 1157 N N . TYR A 1 147 ? 18.204 -2.206 -21.712 1.00 87.62 147 TYR A N 1
ATOM 1158 C CA . TYR A 1 147 ? 17.233 -1.111 -21.541 1.00 87.62 147 TYR A CA 1
ATOM 1159 C C . TYR A 1 147 ? 17.849 0.269 -21.822 1.00 87.62 147 TYR A C 1
ATOM 1161 O O . TYR A 1 147 ? 17.840 1.159 -20.961 1.00 87.62 147 TYR A O 1
ATOM 1169 N N . PRO A 1 148 ? 18.414 0.494 -23.021 1.00 82.69 148 PRO A N 1
ATOM 1170 C CA . PRO A 1 148 ? 19.113 1.733 -23.313 1.00 82.69 148 PRO A CA 1
ATOM 1171 C C . PRO A 1 148 ? 18.153 2.928 -23.261 1.00 82.69 148 PRO A C 1
ATOM 1173 O O . PRO A 1 148 ? 17.156 2.987 -23.978 1.00 82.69 148 PRO A O 1
ATOM 1176 N N . GLY A 1 149 ? 18.487 3.920 -22.433 1.00 84.19 149 GLY A N 1
ATOM 1177 C CA . GLY A 1 149 ? 17.750 5.183 -22.361 1.00 84.19 149 GLY A CA 1
ATOM 1178 C C . GLY A 1 149 ? 16.489 5.166 -21.494 1.00 84.19 149 GLY A C 1
ATOM 1179 O O . GLY A 1 149 ? 15.778 6.169 -21.493 1.00 84.19 149 GLY A O 1
ATOM 1180 N N . VAL A 1 150 ? 16.220 4.092 -20.740 1.00 90.06 150 VAL A N 1
ATOM 1181 C CA . VAL A 1 150 ? 15.149 4.081 -19.729 1.00 90.06 150 VAL A CA 1
ATOM 1182 C C . VAL A 1 150 ? 15.589 4.911 -18.513 1.00 90.06 150 VAL A C 1
ATOM 1184 O O . VAL A 1 150 ? 16.591 4.576 -17.876 1.00 90.06 150 VAL A O 1
ATOM 1187 N N . PRO A 1 151 ? 14.889 6.007 -18.170 1.00 90.19 151 PRO A N 1
ATOM 1188 C CA . PRO A 1 151 ? 15.333 6.895 -17.107 1.00 90.19 151 PRO A CA 1
ATOM 1189 C C . PRO A 1 151 ? 14.816 6.437 -15.733 1.00 90.19 151 PRO A C 1
ATOM 1191 O O . PRO A 1 151 ? 13.671 6.021 -15.603 1.00 90.19 151 PRO A O 1
ATOM 1194 N N . VAL A 1 152 ? 15.633 6.556 -14.679 1.00 90.62 152 VAL A N 1
ATOM 1195 C CA . VAL A 1 152 ? 15.300 6.066 -13.324 1.00 90.62 152 VAL A CA 1
ATOM 1196 C C . VAL A 1 152 ? 15.664 7.109 -12.263 1.00 90.62 152 VAL A C 1
ATOM 1198 O O . VAL A 1 152 ? 16.721 7.034 -11.639 1.00 90.62 152 VAL A O 1
ATOM 1201 N N . ASP A 1 153 ? 14.817 8.121 -12.063 1.00 92.81 153 ASP A N 1
ATOM 1202 C CA . ASP A 1 153 ? 15.098 9.215 -11.110 1.00 92.81 153 ASP A CA 1
ATOM 1203 C C . ASP A 1 153 ? 13.911 9.623 -10.217 1.00 92.81 153 ASP A C 1
ATOM 1205 O O . ASP A 1 153 ? 14.073 10.419 -9.292 1.00 92.81 153 ASP A O 1
ATOM 1209 N N . ASN A 1 154 ? 12.719 9.078 -10.466 1.00 93.44 154 ASN A N 1
ATOM 1210 C CA . ASN A 1 154 ? 11.496 9.425 -9.754 1.00 93.44 154 ASN A CA 1
ATOM 1211 C C . ASN A 1 154 ? 10.542 8.226 -9.692 1.00 93.44 154 ASN A C 1
ATOM 1213 O O . ASN A 1 154 ? 10.839 7.178 -10.252 1.00 93.44 154 ASN A O 1
ATOM 1217 N N . PHE A 1 155 ? 9.401 8.393 -9.018 1.00 94.75 155 PHE A N 1
ATOM 1218 C CA . PHE A 1 155 ? 8.298 7.421 -8.949 1.00 94.75 155 PHE A CA 1
ATOM 1219 C C . PHE A 1 155 ? 7.009 7.971 -9.572 1.00 94.75 155 PHE A C 1
ATOM 1221 O O . PHE A 1 155 ? 5.928 7.759 -9.052 1.00 94.75 155 PHE A O 1
ATOM 1228 N N . SER A 1 156 ? 7.111 8.779 -10.622 1.00 94.19 156 SER A N 1
ATOM 1229 C CA . SER A 1 156 ? 5.962 9.432 -11.250 1.00 94.19 156 SER A CA 1
ATOM 1230 C C . SER A 1 156 ? 6.131 9.430 -12.771 1.00 94.19 156 SER A C 1
ATOM 1232 O O . SER A 1 156 ? 5.863 8.421 -13.412 1.00 94.19 156 SER A O 1
ATOM 1234 N N . THR A 1 157 ? 6.630 10.507 -13.373 1.00 95.00 157 THR A N 1
ATOM 1235 C CA . THR A 1 157 ? 6.653 10.688 -14.833 1.00 95.00 157 THR A CA 1
ATOM 1236 C C . THR A 1 157 ? 7.487 9.654 -15.591 1.00 95.00 157 THR A C 1
ATOM 1238 O O . THR A 1 157 ? 7.138 9.311 -16.713 1.00 95.00 157 THR A O 1
ATOM 1241 N N . HIS A 1 158 ? 8.555 9.106 -15.001 1.00 94.88 158 HIS A N 1
ATOM 1242 C CA . HIS A 1 158 ? 9.382 8.084 -15.672 1.00 94.88 158 HIS A CA 1
ATOM 1243 C C . HIS A 1 158 ? 8.733 6.700 -15.726 1.00 94.88 158 HIS A C 1
ATOM 1245 O O . HIS A 1 158 ? 9.224 5.803 -16.400 1.00 94.88 158 HIS A O 1
ATOM 1251 N N . TRP A 1 159 ? 7.620 6.539 -15.020 1.00 95.31 159 TRP A N 1
ATOM 1252 C CA . TRP A 1 159 ? 6.842 5.313 -14.967 1.00 95.31 159 TRP A CA 1
ATOM 1253 C C . TRP A 1 159 ? 5.644 5.367 -15.928 1.00 95.31 159 TRP A C 1
ATOM 1255 O O . TRP A 1 159 ? 5.043 4.336 -16.203 1.00 95.31 159 TRP A O 1
ATOM 1265 N N . GLN A 1 160 ? 5.310 6.542 -16.475 1.00 93.94 160 GLN A N 1
ATOM 1266 C CA . GLN A 1 160 ? 4.086 6.781 -17.249 1.00 93.94 160 GLN A CA 1
ATOM 1267 C C . GLN A 1 160 ? 3.981 5.924 -18.521 1.00 93.94 160 GLN A C 1
ATOM 1269 O O . GLN A 1 160 ? 2.891 5.487 -18.875 1.00 93.94 160 GLN A O 1
ATOM 1274 N N . ASP A 1 161 ? 5.094 5.675 -19.213 1.00 91.00 161 ASP A N 1
ATOM 1275 C CA . ASP A 1 161 ? 5.101 4.970 -20.503 1.00 91.00 161 ASP A CA 1
ATOM 1276 C C . ASP A 1 161 ? 5.171 3.437 -20.383 1.00 91.00 161 ASP A C 1
ATOM 1278 O O . ASP A 1 161 ? 5.225 2.741 -21.394 1.00 91.00 161 ASP A O 1
ATOM 1282 N N . GLY A 1 162 ? 5.198 2.903 -19.157 1.00 91.94 162 GLY A N 1
ATOM 1283 C CA . GLY A 1 162 ? 5.259 1.465 -18.887 1.00 91.94 162 GLY A CA 1
ATOM 1284 C C . GLY A 1 162 ? 6.622 0.815 -19.168 1.00 91.94 162 GLY A C 1
ATOM 1285 O O . GLY A 1 162 ? 6.829 -0.354 -18.831 1.00 91.94 162 GLY A O 1
ATOM 1286 N N . LYS A 1 163 ? 7.599 1.549 -19.716 1.00 93.69 163 LYS A N 1
ATOM 1287 C CA . LYS A 1 163 ? 8.920 0.993 -20.041 1.00 93.69 163 LYS A CA 1
ATOM 1288 C C . LYS A 1 163 ? 9.731 0.711 -18.792 1.00 93.69 163 LYS A C 1
ATOM 1290 O O . LYS A 1 163 ? 10.364 -0.333 -18.706 1.00 93.69 163 LYS A O 1
ATOM 1295 N N . LEU A 1 164 ? 9.703 1.605 -17.807 1.00 95.19 164 LEU A N 1
ATOM 1296 C CA . LEU A 1 164 ? 10.472 1.405 -16.580 1.00 95.19 164 LEU A CA 1
ATOM 1297 C C . LEU A 1 164 ? 9.975 0.199 -15.768 1.00 95.19 164 LEU A C 1
ATOM 1299 O O . LEU A 1 164 ? 10.791 -0.601 -15.317 1.00 95.19 164 LEU A O 1
ATOM 1303 N N . VAL A 1 165 ? 8.657 0.017 -15.627 1.00 95.00 165 VAL A N 1
ATOM 1304 C CA . VAL A 1 165 ? 8.112 -1.156 -14.917 1.00 95.00 165 VAL A CA 1
ATOM 1305 C C . VAL A 1 165 ? 8.401 -2.458 -15.672 1.00 95.00 165 VAL A C 1
ATOM 1307 O O . VAL A 1 165 ? 8.805 -3.441 -15.055 1.00 95.00 165 VAL A O 1
ATOM 1310 N N . SER A 1 166 ? 8.303 -2.442 -17.004 1.00 94.25 166 SER A N 1
ATOM 1311 C CA . SER A 1 166 ? 8.632 -3.598 -17.845 1.00 94.25 166 SER A CA 1
ATOM 1312 C C . SER A 1 166 ? 10.116 -3.965 -17.744 1.00 94.25 166 SER A C 1
ATOM 1314 O O . SER A 1 166 ? 10.456 -5.128 -17.544 1.00 94.25 166 SER A O 1
ATOM 1316 N N . ALA A 1 167 ? 11.011 -2.974 -17.813 1.00 94.81 167 ALA A N 1
ATOM 1317 C CA . ALA A 1 167 ? 12.454 -3.172 -17.666 1.00 94.81 167 ALA A CA 1
ATOM 1318 C C . ALA A 1 167 ? 12.818 -3.697 -16.272 1.00 94.81 167 ALA A C 1
ATOM 1320 O O . ALA A 1 167 ? 13.681 -4.566 -16.132 1.00 94.81 167 ALA A O 1
ATOM 1321 N N . LEU A 1 168 ? 12.143 -3.191 -15.233 1.00 95.19 168 LEU A N 1
ATOM 1322 C CA . LEU A 1 168 ? 12.308 -3.700 -13.881 1.00 95.19 168 LEU A CA 1
ATOM 1323 C C . LEU A 1 168 ? 11.951 -5.191 -13.826 1.00 95.19 168 LEU A C 1
ATOM 1325 O O . LEU A 1 168 ? 12.781 -5.971 -13.373 1.00 95.19 168 LEU A O 1
ATOM 1329 N N . LEU A 1 169 ? 10.788 -5.613 -14.328 1.00 92.69 169 LEU A N 1
ATOM 1330 C CA . LEU A 1 169 ? 10.382 -7.024 -14.283 1.00 92.69 169 LEU A CA 1
ATOM 1331 C C . LEU A 1 169 ? 11.268 -7.947 -15.130 1.00 92.69 169 LEU A C 1
ATOM 1333 O O . LEU A 1 169 ? 11.688 -8.984 -14.611 1.00 92.69 169 LEU A O 1
ATOM 1337 N N . ASP A 1 170 ? 11.645 -7.557 -16.357 1.00 92.69 170 ASP A N 1
ATOM 1338 C CA . ASP A 1 170 ? 12.615 -8.324 -17.168 1.00 92.69 170 ASP A CA 1
ATOM 1339 C C . ASP A 1 170 ? 13.944 -8.472 -16.409 1.00 92.69 170 ASP A C 1
ATOM 1341 O O . ASP A 1 170 ? 14.527 -9.551 -16.371 1.00 92.69 170 ASP A O 1
ATOM 1345 N N . SER A 1 171 ? 14.391 -7.436 -15.682 1.00 91.62 171 SER A N 1
ATOM 1346 C CA . SER A 1 171 ? 15.634 -7.510 -14.899 1.00 91.62 171 SER A CA 1
ATOM 1347 C C . SER A 1 171 ? 15.556 -8.460 -13.697 1.00 91.62 171 SER A C 1
ATOM 1349 O O . SER A 1 171 ? 16.587 -8.967 -13.245 1.00 91.62 171 SER A O 1
ATOM 1351 N N . LEU A 1 172 ? 14.353 -8.682 -13.153 1.00 89.38 172 LEU A N 1
ATOM 1352 C CA . LEU A 1 172 ? 14.131 -9.630 -12.061 1.00 89.38 172 LEU A CA 1
ATOM 1353 C C . LEU A 1 172 ? 14.049 -11.059 -12.599 1.00 89.38 172 LEU A C 1
ATOM 1355 O O . LEU A 1 172 ? 14.611 -11.971 -11.989 1.00 89.38 172 LEU A O 1
ATOM 1359 N N . SER A 1 173 ? 13.375 -11.247 -13.737 1.00 85.56 173 SER A N 1
ATOM 1360 C CA . SER A 1 173 ? 13.307 -12.515 -14.458 1.00 85.56 173 SER A CA 1
ATOM 1361 C C . SER A 1 173 ? 12.843 -12.298 -15.911 1.00 85.56 173 SER A C 1
ATOM 1363 O O . SER A 1 173 ? 11.647 -12.140 -16.154 1.00 85.56 173 SER A O 1
ATOM 1365 N N . PRO A 1 174 ? 13.733 -12.430 -16.915 1.00 82.00 174 PRO A N 1
ATOM 1366 C CA . PRO A 1 174 ? 13.363 -12.282 -18.331 1.00 82.00 174 PRO A CA 1
ATOM 1367 C C . PRO A 1 174 ? 12.360 -13.329 -18.840 1.00 82.00 174 PRO A C 1
ATOM 1369 O O . PRO A 1 174 ? 11.906 -13.280 -19.977 1.00 82.00 174 PRO A O 1
ATOM 1372 N N . LYS A 1 175 ? 12.062 -14.357 -18.033 1.00 80.81 175 LYS A N 1
ATOM 1373 C CA . LYS A 1 175 ? 11.120 -15.424 -18.395 1.00 80.81 175 LYS A CA 1
ATOM 1374 C C . LYS A 1 175 ? 9.662 -15.019 -18.204 1.00 80.81 175 LYS A C 1
ATOM 1376 O O . LYS A 1 175 ? 8.806 -15.654 -18.810 1.00 80.81 175 LYS A O 1
ATOM 1381 N N . ILE A 1 176 ? 9.391 -14.051 -17.326 1.00 80.94 176 ILE A N 1
ATOM 1382 C CA . ILE A 1 176 ? 8.018 -13.639 -16.999 1.00 80.94 176 ILE A CA 1
ATOM 1383 C C . ILE A 1 176 ? 7.530 -12.514 -17.908 1.00 80.94 176 ILE A C 1
ATOM 1385 O O . ILE A 1 176 ? 6.359 -12.473 -18.262 1.00 80.94 176 ILE A O 1
ATOM 1389 N N . LEU A 1 177 ? 8.440 -11.633 -18.317 1.00 83.94 177 LEU A N 1
ATOM 1390 C CA . LEU A 1 177 ? 8.181 -10.519 -19.210 1.00 83.94 177 LEU A CA 1
ATOM 1391 C C . LEU A 1 177 ? 9.475 -10.259 -19.969 1.00 83.94 177 LEU A C 1
ATOM 1393 O O . LEU A 1 177 ? 10.495 -9.993 -19.340 1.00 83.94 177 LEU A O 1
ATOM 1397 N N . ASP A 1 178 ? 9.419 -10.366 -21.295 1.00 82.06 178 ASP A N 1
ATOM 1398 C CA . ASP A 1 178 ? 10.555 -10.088 -22.170 1.00 82.06 178 ASP A CA 1
ATOM 1399 C C . ASP A 1 178 ? 10.451 -8.665 -22.716 1.00 82.06 178 ASP A C 1
ATOM 1401 O O . ASP A 1 178 ? 9.550 -8.347 -23.493 1.00 82.06 178 ASP A O 1
ATOM 1405 N N . TYR A 1 179 ? 11.377 -7.805 -22.303 1.00 85.88 179 TYR A N 1
ATOM 1406 C CA . TYR A 1 179 ? 11.342 -6.382 -22.639 1.00 85.88 179 TYR A CA 1
ATOM 1407 C C . TYR A 1 179 ? 11.435 -6.105 -24.149 1.00 85.88 179 TYR A C 1
ATOM 1409 O O . TYR A 1 179 ? 10.813 -5.165 -24.639 1.00 85.88 179 TYR A O 1
ATOM 1417 N N . GLU A 1 180 ? 12.197 -6.907 -24.900 1.00 80.88 180 GLU A N 1
ATOM 1418 C CA . GLU A 1 180 ? 12.415 -6.679 -26.338 1.00 80.88 180 GLU A CA 1
ATOM 1419 C C . GLU A 1 180 ? 11.201 -7.068 -27.189 1.00 80.88 180 GLU A C 1
ATOM 1421 O O . GLU A 1 180 ? 10.981 -6.490 -28.257 1.00 80.88 180 GLU A O 1
ATOM 1426 N N . SER A 1 181 ? 10.422 -8.053 -26.733 1.00 75.25 181 SER A N 1
ATOM 1427 C CA . SER A 1 181 ? 9.213 -8.518 -27.421 1.00 75.25 181 SER A CA 1
ATOM 1428 C C . SER A 1 181 ? 7.919 -7.939 -26.851 1.00 75.25 181 SER A C 1
ATOM 1430 O O . SER A 1 181 ? 6.871 -8.052 -27.495 1.00 75.25 181 SER A O 1
ATOM 1432 N N . ALA A 1 182 ? 7.976 -7.289 -25.685 1.00 74.25 182 ALA A N 1
ATOM 1433 C CA . ALA A 1 182 ? 6.851 -6.568 -25.116 1.00 74.25 182 ALA A CA 1
ATOM 1434 C C . ALA A 1 182 ? 6.382 -5.458 -26.072 1.00 74.25 182 ALA A C 1
ATOM 1436 O O . ALA A 1 182 ? 7.173 -4.695 -26.628 1.00 74.25 182 ALA A O 1
ATOM 1437 N N . ALA A 1 183 ? 5.064 -5.346 -26.251 1.00 65.88 183 ALA A N 1
ATOM 1438 C CA . ALA A 1 183 ? 4.443 -4.297 -27.055 1.00 65.88 183 ALA A CA 1
ATOM 1439 C C . ALA A 1 183 ? 4.455 -2.951 -26.302 1.00 65.88 183 ALA A C 1
ATOM 1441 O O . ALA A 1 183 ? 3.416 -2.436 -25.903 1.00 65.88 183 ALA A O 1
ATOM 1442 N N . LEU A 1 184 ? 5.647 -2.379 -26.110 1.00 78.75 184 LEU A N 1
ATOM 1443 C CA . LEU A 1 184 ? 5.881 -1.139 -25.352 1.00 78.75 184 LEU A CA 1
ATOM 1444 C C . LEU A 1 184 ? 5.419 0.138 -26.078 1.00 78.75 184 LEU A C 1
ATOM 1446 O O . LEU A 1 184 ? 5.656 1.246 -25.596 1.00 78.75 184 LEU A O 1
ATOM 1450 N N . ASP A 1 185 ? 4.792 -0.006 -27.245 1.00 81.25 185 ASP A N 1
ATOM 1451 C CA . ASP A 1 185 ? 4.220 1.104 -28.009 1.00 81.25 185 ASP A CA 1
ATOM 1452 C C 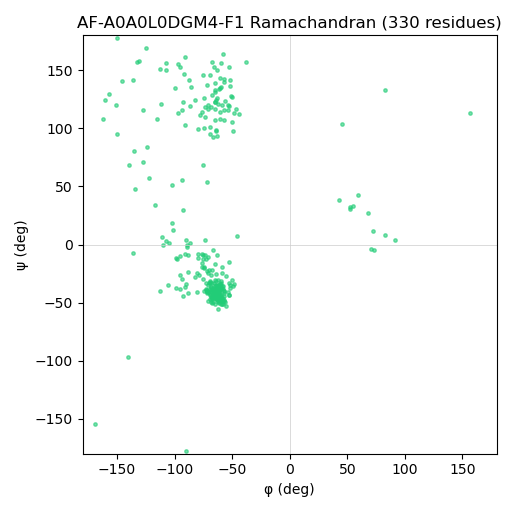. ASP A 1 185 ? 2.891 1.602 -27.415 1.00 81.25 185 ASP A C 1
ATOM 1454 O O . ASP A 1 185 ? 2.490 2.734 -27.689 1.00 81.25 185 ASP A O 1
ATOM 1458 N N . ASP A 1 186 ? 2.222 0.781 -26.595 1.00 91.56 186 ASP A N 1
ATOM 1459 C CA . ASP A 1 186 ? 1.003 1.149 -25.872 1.00 91.56 186 ASP A CA 1
ATOM 1460 C C . ASP A 1 186 ? 1.232 1.138 -24.345 1.00 91.56 186 ASP A C 1
ATOM 1462 O O . ASP A 1 186 ? 1.335 0.060 -23.751 1.00 91.56 186 ASP A O 1
ATOM 1466 N N . PRO A 1 187 ? 1.291 2.314 -23.684 1.00 92.31 187 PRO A N 1
ATOM 1467 C CA . PRO A 1 187 ? 1.562 2.418 -22.250 1.00 92.31 187 PRO A CA 1
ATOM 1468 C C . PR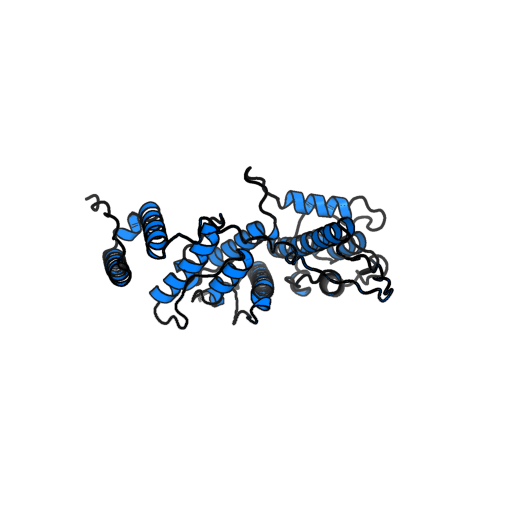O A 1 187 ? 0.573 1.663 -21.357 1.00 92.31 187 PRO A C 1
ATOM 1470 O O . PRO A 1 187 ? 0.982 1.103 -20.340 1.00 92.31 187 PRO A O 1
ATOM 1473 N N . VAL A 1 188 ? -0.713 1.622 -21.731 1.00 93.88 188 VAL A N 1
ATOM 1474 C CA . VAL A 1 188 ? -1.742 0.920 -20.943 1.00 93.88 188 VAL A CA 1
ATOM 1475 C C . VAL A 1 188 ? -1.494 -0.586 -20.994 1.00 93.88 188 VAL A C 1
ATOM 1477 O O . VAL A 1 188 ? -1.413 -1.233 -19.949 1.00 93.88 188 VAL A O 1
ATOM 1480 N N . SER A 1 189 ? -1.291 -1.143 -22.193 1.00 92.06 189 SER A N 1
ATOM 1481 C CA . SER A 1 189 ? -0.945 -2.560 -22.357 1.00 92.06 189 SER A CA 1
ATOM 1482 C C . SER A 1 189 ? 0.370 -2.924 -21.665 1.00 92.06 189 SER A C 1
ATOM 1484 O O . SER A 1 189 ? 0.460 -3.996 -21.071 1.00 92.06 189 SER A O 1
ATOM 1486 N N . ALA A 1 190 ? 1.376 -2.042 -21.698 1.00 92.69 190 ALA A N 1
ATOM 1487 C CA . ALA A 1 190 ? 2.650 -2.266 -21.018 1.00 92.69 190 ALA A CA 1
ATOM 1488 C C . ALA A 1 190 ? 2.479 -2.371 -19.493 1.00 92.69 190 ALA A C 1
ATOM 1490 O O . ALA A 1 190 ? 3.017 -3.290 -18.875 1.00 92.69 190 ALA A O 1
ATOM 1491 N N . TRP A 1 191 ? 1.691 -1.476 -18.887 1.00 94.12 191 TRP A N 1
ATOM 1492 C CA . TRP A 1 191 ? 1.366 -1.555 -17.462 1.00 94.12 191 TRP A CA 1
ATOM 1493 C C . TRP A 1 191 ? 0.546 -2.790 -17.111 1.00 94.12 191 TRP A C 1
ATOM 1495 O O . TRP A 1 191 ? 0.897 -3.473 -16.155 1.00 94.12 191 TRP A O 1
ATOM 1505 N N . SER A 1 192 ? -0.497 -3.102 -17.886 1.00 94.56 192 SER A N 1
ATOM 1506 C CA . SER A 1 192 ? -1.323 -4.292 -17.648 1.00 94.56 192 SER A CA 1
ATOM 1507 C C . SER A 1 192 ? -0.472 -5.558 -17.679 1.00 94.56 192 SER A C 1
ATOM 1509 O O . SER A 1 192 ? -0.469 -6.311 -16.714 1.00 94.56 192 SER A O 1
ATOM 1511 N N . ALA A 1 193 ? 0.333 -5.747 -18.729 1.00 93.25 193 ALA A N 1
ATOM 1512 C CA . ALA A 1 193 ? 1.192 -6.921 -18.858 1.00 93.25 193 ALA A CA 1
ATOM 1513 C C . ALA A 1 193 ? 2.216 -7.029 -17.718 1.00 93.25 193 ALA A C 1
ATOM 1515 O O . ALA A 1 193 ? 2.505 -8.127 -17.250 1.00 93.25 193 ALA A O 1
ATOM 1516 N N . ALA A 1 194 ? 2.763 -5.899 -17.261 1.00 94.00 194 ALA A N 1
ATOM 1517 C CA . ALA A 1 194 ? 3.688 -5.876 -16.137 1.00 94.00 194 ALA A CA 1
ATOM 1518 C C . ALA A 1 194 ? 3.005 -6.241 -14.808 1.00 94.00 194 ALA A C 1
ATOM 1520 O O . ALA A 1 194 ? 3.542 -7.041 -14.043 1.00 94.00 194 ALA A O 1
ATOM 1521 N N . LEU A 1 195 ? 1.830 -5.675 -14.527 1.00 95.06 195 LEU A N 1
ATOM 1522 C CA . LEU A 1 195 ? 1.076 -5.979 -13.309 1.00 95.06 195 LEU A CA 1
ATOM 1523 C C . LEU A 1 195 ? 0.620 -7.442 -13.288 1.00 95.06 195 LEU A C 1
ATOM 1525 O O . LEU A 1 195 ? 0.846 -8.115 -12.284 1.00 95.06 195 LEU A O 1
ATOM 1529 N N . ASP A 1 196 ? 0.102 -7.948 -14.410 1.00 94.62 196 ASP A N 1
ATOM 1530 C CA . ASP A 1 196 ? -0.312 -9.346 -14.562 1.00 94.62 196 ASP A CA 1
ATOM 1531 C C . ASP A 1 196 ? 0.880 -10.298 -14.365 1.00 94.62 196 ASP A C 1
ATOM 1533 O O . ASP A 1 196 ? 0.799 -11.253 -13.598 1.00 94.62 196 ASP A O 1
ATOM 1537 N N . ALA A 1 197 ? 2.036 -10.002 -14.974 1.00 92.19 197 ALA A N 1
ATOM 1538 C CA . ALA A 1 197 ? 3.239 -10.817 -14.804 1.00 92.19 197 ALA A CA 1
ATOM 1539 C C . ALA A 1 197 ? 3.766 -10.814 -13.357 1.00 92.19 197 ALA A C 1
ATOM 1541 O O . ALA A 1 197 ? 4.300 -11.823 -12.892 1.00 92.19 197 ALA A O 1
ATOM 1542 N N . ALA A 1 198 ? 3.646 -9.689 -12.643 1.00 93.56 198 ALA A N 1
ATOM 1543 C CA . ALA A 1 198 ? 4.049 -9.588 -11.244 1.00 93.56 198 ALA A CA 1
ATOM 1544 C C . ALA A 1 198 ? 3.098 -10.353 -10.310 1.00 93.56 198 ALA A C 1
ATOM 1546 O O . ALA A 1 198 ? 3.571 -11.015 -9.385 1.00 93.56 198 ALA A O 1
ATOM 1547 N N . GLU A 1 199 ? 1.789 -10.287 -10.555 1.00 94.69 199 GLU A N 1
ATOM 1548 C CA . GLU A 1 199 ? 0.785 -11.053 -9.812 1.00 94.69 199 GLU A CA 1
ATOM 1549 C C . GLU A 1 199 ? 0.960 -12.559 -10.053 1.00 94.69 199 GLU A C 1
ATOM 1551 O O . GLU A 1 199 ? 1.138 -13.311 -9.097 1.00 94.69 199 GLU A O 1
ATOM 1556 N N . ASP A 1 200 ? 1.040 -12.991 -11.315 1.00 92.88 200 ASP A N 1
ATOM 1557 C CA . ASP A 1 200 ? 1.179 -14.406 -11.683 1.00 92.88 200 ASP A CA 1
ATOM 1558 C C . ASP A 1 200 ? 2.468 -15.045 -11.137 1.00 92.88 200 ASP A C 1
ATOM 1560 O O . ASP A 1 200 ? 2.494 -16.237 -10.816 1.00 92.88 200 ASP A O 1
ATOM 1564 N N . TRP A 1 201 ? 3.564 -14.280 -11.061 1.00 90.69 201 TRP A N 1
ATOM 1565 C CA . TRP A 1 201 ? 4.864 -14.805 -10.639 1.00 90.69 201 TRP A CA 1
ATOM 1566 C C . TRP A 1 201 ? 5.142 -14.669 -9.141 1.00 90.69 201 TRP A C 1
ATOM 1568 O O . TRP A 1 201 ? 5.681 -15.602 -8.541 1.00 90.69 201 TRP A O 1
ATOM 1578 N N . LEU A 1 202 ? 4.845 -13.509 -8.549 1.00 89.19 202 LEU A N 1
ATOM 1579 C CA . LEU A 1 202 ? 5.230 -13.169 -7.174 1.00 89.19 202 LEU A CA 1
ATOM 1580 C C . LEU A 1 202 ? 4.046 -13.124 -6.204 1.00 89.19 202 LEU A C 1
ATOM 1582 O O . LEU A 1 202 ? 4.269 -12.828 -5.031 1.00 89.19 202 LEU A O 1
ATOM 1586 N N . ASP A 1 203 ? 2.818 -13.373 -6.673 1.00 91.75 203 ASP A N 1
ATOM 1587 C CA . ASP A 1 203 ? 1.584 -13.202 -5.890 1.00 91.75 203 ASP A CA 1
ATOM 1588 C C . ASP A 1 203 ? 1.472 -11.777 -5.308 1.00 91.75 203 ASP A C 1
ATOM 1590 O O . ASP A 1 203 ? 0.997 -11.538 -4.195 1.00 91.75 203 ASP A O 1
ATOM 1594 N N . VAL A 1 20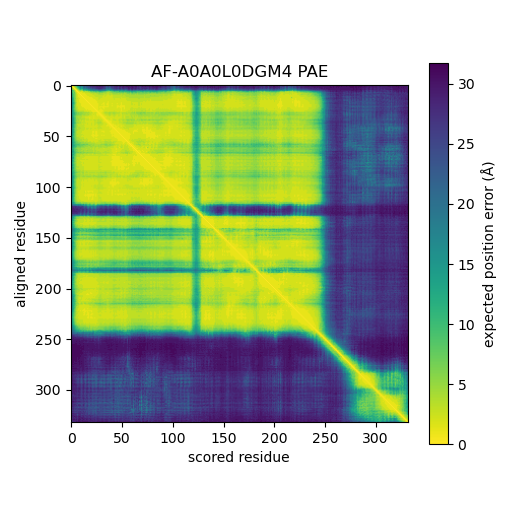4 ? 1.991 -10.794 -6.055 1.00 93.56 204 VAL A N 1
ATOM 1595 C CA . VAL A 1 204 ? 1.956 -9.385 -5.663 1.00 93.56 204 VAL A CA 1
ATOM 1596 C C . VAL A 1 204 ? 0.599 -8.804 -6.047 1.00 93.56 204 VAL A C 1
ATOM 1598 O O . VAL A 1 204 ? 0.252 -8.820 -7.227 1.00 93.56 204 VAL A O 1
ATOM 1601 N N . PRO A 1 205 ? -0.153 -8.210 -5.104 1.00 94.50 205 PRO A N 1
ATOM 1602 C CA . PRO A 1 205 ? -1.440 -7.619 -5.429 1.00 94.50 205 PRO A CA 1
ATOM 1603 C C . PRO A 1 205 ? -1.272 -6.426 -6.375 1.00 94.50 205 PRO A C 1
ATOM 1605 O O . PRO A 1 205 ? -0.395 -5.571 -6.184 1.00 94.50 205 PRO A O 1
ATOM 1608 N N . GLN A 1 206 ? -2.163 -6.332 -7.360 1.00 95.94 206 GLN A N 1
ATOM 1609 C CA . GLN A 1 206 ? -2.266 -5.166 -8.231 1.00 95.94 206 GLN A CA 1
ATOM 1610 C C . GLN A 1 206 ? -2.926 -4.013 -7.465 1.00 95.94 206 GLN A C 1
ATOM 1612 O O . GLN A 1 206 ? -4.143 -3.977 -7.273 1.00 95.94 206 GLN A O 1
ATOM 1617 N N . VAL A 1 207 ? -2.113 -3.072 -6.981 1.00 95.81 207 VAL A N 1
ATOM 1618 C CA . VAL A 1 207 ? -2.598 -1.859 -6.305 1.00 95.81 207 VAL A CA 1
ATOM 1619 C C . VAL A 1 207 ? -2.717 -0.673 -7.258 1.00 95.81 207 VAL A C 1
ATOM 1621 O O . VAL A 1 207 ? -3.270 0.357 -6.894 1.00 95.81 207 VAL A O 1
ATOM 1624 N N . LEU A 1 208 ? -2.208 -0.791 -8.479 1.00 95.06 208 LEU A N 1
ATOM 1625 C CA . LEU A 1 208 ? -2.342 0.226 -9.514 1.00 95.06 208 LEU A CA 1
ATOM 1626 C C . LEU A 1 208 ? -3.322 -0.220 -10.591 1.00 95.06 208 LEU A C 1
ATOM 1628 O O . LEU A 1 208 ? -3.436 -1.402 -10.891 1.00 95.06 208 LEU A O 1
ATOM 1632 N N . ASP A 1 209 ? -3.980 0.763 -11.192 1.00 94.00 209 ASP A N 1
ATOM 1633 C CA . ASP A 1 209 ? -4.709 0.612 -12.444 1.00 94.00 209 ASP A CA 1
ATOM 1634 C C . ASP A 1 209 ? -3.825 1.152 -13.577 1.00 94.00 209 ASP A C 1
ATOM 1636 O O . ASP A 1 209 ? -3.221 2.222 -13.436 1.00 94.00 209 ASP A O 1
ATOM 1640 N N . ALA A 1 210 ? -3.736 0.420 -14.688 1.00 93.94 210 ALA A N 1
ATOM 1641 C CA . ALA A 1 210 ? -2.952 0.826 -15.849 1.00 93.94 210 ALA A CA 1
ATOM 1642 C C . ALA A 1 210 ? -3.427 2.176 -16.411 1.00 93.94 210 ALA A C 1
ATOM 1644 O O . ALA A 1 210 ? -2.597 3.010 -16.776 1.00 93.94 210 ALA A O 1
ATOM 1645 N N . ASP A 1 211 ? -4.737 2.442 -16.408 1.00 92.38 211 ASP A N 1
ATOM 1646 C CA . ASP A 1 211 ? -5.289 3.711 -16.896 1.00 92.38 211 ASP A CA 1
ATOM 1647 C C . ASP A 1 211 ? -4.848 4.900 -16.022 1.00 92.38 211 ASP A C 1
ATOM 1649 O O . ASP A 1 211 ? -4.555 5.985 -16.531 1.00 92.38 211 ASP A O 1
ATOM 1653 N N . ASP A 1 212 ? -4.720 4.695 -14.705 1.00 92.00 212 ASP A N 1
ATOM 1654 C CA . ASP A 1 212 ? -4.298 5.745 -13.770 1.00 92.00 212 ASP A CA 1
ATOM 1655 C C . ASP A 1 212 ? -2.795 6.083 -13.904 1.00 92.00 212 ASP A C 1
ATOM 1657 O O . ASP A 1 212 ? -2.329 7.098 -13.374 1.00 92.00 212 ASP A O 1
ATOM 1661 N N . MET A 1 213 ? -2.024 5.253 -14.614 1.00 93.88 213 MET A N 1
ATOM 1662 C CA . MET A 1 213 ? -0.598 5.466 -14.868 1.00 93.88 213 MET A CA 1
ATOM 1663 C C . MET A 1 213 ? -0.318 6.301 -16.115 1.00 93.88 213 MET A C 1
ATOM 1665 O O . MET A 1 213 ? 0.719 6.961 -16.176 1.00 93.88 213 MET A O 1
ATOM 1669 N N . VAL A 1 214 ? -1.236 6.342 -17.082 1.00 92.00 214 VAL A N 1
ATOM 1670 C CA . VAL A 1 214 ? -1.044 7.038 -18.366 1.00 92.00 214 VAL A CA 1
ATOM 1671 C C . VAL A 1 214 ? -1.603 8.464 -18.295 1.00 92.00 214 VAL A C 1
ATOM 1673 O O . VAL A 1 214 ? -2.428 8.900 -19.094 1.00 92.00 214 VAL A O 1
ATOM 1676 N N . VAL A 1 215 ? -1.125 9.226 -17.310 1.00 91.44 215 VAL A N 1
ATOM 1677 C CA . VAL A 1 215 ? -1.508 10.626 -17.057 1.00 91.44 215 VAL A CA 1
ATOM 1678 C C . VAL A 1 215 ? -0.271 11.500 -16.877 1.00 91.44 215 VAL A C 1
ATOM 1680 O O . VAL A 1 215 ? 0.779 10.992 -16.502 1.00 91.44 215 VAL A O 1
ATOM 1683 N N . ASP A 1 216 ? -0.386 12.817 -17.088 1.00 89.06 216 ASP A N 1
ATOM 1684 C CA . ASP A 1 216 ? 0.748 13.767 -17.057 1.00 89.06 216 ASP A CA 1
ATOM 1685 C C . ASP A 1 216 ? 1.660 13.630 -15.827 1.00 89.06 216 ASP A C 1
ATOM 1687 O O . ASP A 1 216 ? 2.862 13.890 -15.892 1.00 89.06 216 ASP A O 1
ATOM 1691 N N . LYS A 1 217 ? 1.075 13.273 -14.679 1.00 91.00 217 LYS A N 1
ATOM 1692 C CA . LYS A 1 217 ? 1.800 13.063 -13.429 1.00 91.00 217 LYS A CA 1
ATOM 1693 C C . LYS A 1 217 ? 1.096 12.015 -12.560 1.00 91.00 217 LYS A C 1
ATOM 1695 O O . LYS A 1 217 ? 0.195 12.385 -11.800 1.00 91.00 217 LYS A O 1
ATOM 1700 N N . PRO A 1 218 ? 1.508 10.741 -12.638 1.00 93.50 218 PRO A N 1
ATOM 1701 C CA . PRO A 1 218 ? 0.996 9.691 -11.761 1.00 93.50 218 PRO A CA 1
ATOM 1702 C C . PRO A 1 218 ? 1.343 9.966 -10.293 1.00 93.50 218 PRO A C 1
ATOM 1704 O O . PRO A 1 218 ? 2.374 10.587 -10.002 1.00 93.50 218 PRO A O 1
ATOM 1707 N N . ASP A 1 219 ? 0.497 9.511 -9.368 1.00 94.50 219 ASP A N 1
ATOM 1708 C CA . ASP A 1 219 ? 0.724 9.664 -7.927 1.00 94.50 219 ASP A CA 1
ATOM 1709 C C . ASP A 1 219 ? 1.966 8.888 -7.458 1.00 94.50 219 ASP A C 1
ATOM 1711 O O . ASP A 1 219 ? 2.067 7.668 -7.600 1.00 94.50 219 ASP A O 1
ATOM 1715 N N . ASP A 1 220 ? 2.913 9.602 -6.849 1.00 93.44 220 ASP A N 1
ATOM 1716 C CA . ASP A 1 220 ? 4.230 9.063 -6.513 1.00 93.44 220 ASP A CA 1
ATOM 1717 C C . ASP A 1 220 ? 4.197 8.008 -5.404 1.00 93.44 220 ASP A C 1
ATOM 1719 O O . ASP A 1 220 ? 5.021 7.091 -5.387 1.00 93.44 220 ASP A O 1
ATOM 1723 N N . LYS A 1 221 ? 3.253 8.127 -4.469 1.00 92.81 221 LYS A N 1
ATOM 1724 C CA . LYS A 1 221 ? 3.047 7.152 -3.396 1.00 92.81 221 LYS A CA 1
ATOM 1725 C C . LYS A 1 221 ? 2.458 5.855 -3.927 1.00 92.81 221 LYS A C 1
ATOM 1727 O O . LYS A 1 221 ? 2.908 4.791 -3.514 1.00 92.81 221 LYS A O 1
ATOM 1732 N N . SER A 1 222 ? 1.503 5.944 -4.846 1.00 94.75 222 SER A N 1
ATOM 1733 C CA . SER A 1 222 ? 0.865 4.777 -5.461 1.00 94.75 222 SER A CA 1
ATOM 1734 C C . SER A 1 222 ? 1.879 3.950 -6.260 1.00 94.75 222 SER A C 1
ATOM 1736 O O . SER A 1 222 ? 1.969 2.738 -6.075 1.00 94.75 222 SER A O 1
ATOM 1738 N N . VAL A 1 223 ? 2.735 4.606 -7.054 1.00 95.62 223 VAL A N 1
ATOM 1739 C CA . VAL A 1 223 ? 3.833 3.928 -7.771 1.00 95.62 223 VAL A CA 1
ATOM 1740 C C . VAL A 1 223 ? 4.822 3.287 -6.803 1.00 95.62 223 VAL A C 1
ATOM 1742 O O . VAL A 1 223 ? 5.145 2.109 -6.944 1.00 95.62 223 VAL A O 1
ATOM 1745 N N . ARG A 1 224 ? 5.280 4.026 -5.782 1.00 94.06 224 ARG A N 1
ATOM 1746 C CA . ARG A 1 224 ? 6.185 3.469 -4.761 1.00 94.06 224 ARG A CA 1
ATOM 1747 C C . ARG A 1 224 ? 5.592 2.255 -4.072 1.00 94.06 224 ARG A C 1
ATOM 1749 O O . ARG A 1 224 ? 6.330 1.317 -3.808 1.00 94.06 224 ARG A O 1
ATOM 1756 N N . MET A 1 225 ? 4.294 2.279 -3.780 1.00 94.38 225 MET A N 1
ATOM 1757 C CA . MET A 1 225 ? 3.605 1.169 -3.137 1.00 94.38 225 MET A CA 1
ATOM 1758 C C . MET A 1 225 ? 3.710 -0.103 -3.981 1.00 94.38 225 MET A C 1
ATOM 1760 O O . MET A 1 225 ? 4.180 -1.119 -3.476 1.00 94.38 225 MET A O 1
ATOM 1764 N N . GLN A 1 226 ? 3.368 -0.032 -5.270 1.00 96.19 226 GLN A N 1
ATOM 1765 C CA . GLN A 1 226 ? 3.469 -1.184 -6.169 1.00 96.19 226 GLN A CA 1
ATOM 1766 C C . GLN A 1 226 ? 4.911 -1.693 -6.297 1.00 96.19 226 GLN A C 1
ATOM 1768 O O . GLN A 1 226 ? 5.159 -2.891 -6.183 1.00 96.19 226 GLN A O 1
ATOM 1773 N N . VAL A 1 227 ? 5.872 -0.789 -6.508 1.00 95.69 227 VAL A N 1
ATOM 1774 C CA . VAL A 1 227 ? 7.285 -1.156 -6.702 1.00 95.69 227 VAL A CA 1
ATOM 1775 C C . VAL A 1 227 ? 7.883 -1.768 -5.435 1.00 95.69 227 VAL A C 1
ATOM 1777 O O . VAL A 1 227 ? 8.642 -2.731 -5.509 1.00 95.69 227 VAL A O 1
ATOM 1780 N N . GLU A 1 228 ? 7.525 -1.244 -4.266 1.00 93.94 228 GLU A N 1
ATOM 1781 C CA . GLU A 1 228 ? 7.972 -1.776 -2.982 1.00 93.94 228 GLU A CA 1
ATOM 1782 C C . GLU A 1 228 ? 7.373 -3.162 -2.702 1.00 93.94 228 GLU A C 1
ATOM 1784 O O . GLU A 1 228 ? 8.093 -4.039 -2.233 1.00 93.94 228 GLU A O 1
ATOM 1789 N N . LEU A 1 229 ? 6.103 -3.401 -3.053 1.00 94.38 229 LEU A N 1
ATOM 1790 C CA . LEU A 1 229 ? 5.497 -4.735 -2.957 1.00 94.38 229 LEU A CA 1
ATOM 1791 C C . LEU A 1 229 ? 6.228 -5.752 -3.847 1.00 94.38 229 LEU A C 1
ATOM 1793 O O . LEU A 1 229 ? 6.580 -6.830 -3.370 1.00 94.38 229 LEU A O 1
ATOM 1797 N N . ILE A 1 230 ? 6.537 -5.383 -5.097 1.00 94.56 230 ILE A N 1
ATOM 1798 C CA . ILE A 1 230 ? 7.336 -6.216 -6.014 1.00 94.56 230 ILE A CA 1
ATOM 1799 C C . ILE A 1 230 ? 8.711 -6.515 -5.411 1.00 94.56 230 ILE A C 1
ATOM 1801 O O . ILE A 1 230 ? 9.147 -7.666 -5.391 1.00 94.56 230 ILE A O 1
ATOM 1805 N N . ARG A 1 231 ? 9.399 -5.489 -4.892 1.00 93.44 231 ARG A N 1
ATOM 1806 C CA . ARG A 1 231 ? 10.724 -5.642 -4.283 1.00 93.44 231 ARG A CA 1
ATOM 1807 C C . ARG A 1 231 ? 10.692 -6.620 -3.112 1.00 93.44 231 ARG A C 1
ATOM 1809 O O . ARG A 1 231 ? 11.557 -7.487 -3.035 1.00 93.44 231 ARG A O 1
ATOM 1816 N N . GLN A 1 232 ? 9.734 -6.471 -2.202 1.00 90.69 232 GLN A N 1
ATOM 1817 C CA . GLN A 1 232 ? 9.625 -7.319 -1.014 1.00 90.69 232 GLN A CA 1
ATOM 1818 C C . GLN A 1 232 ? 9.334 -8.775 -1.382 1.00 90.69 232 GLN A C 1
ATOM 1820 O O . GLN A 1 232 ? 10.030 -9.666 -0.901 1.00 90.69 232 GLN A O 1
ATOM 1825 N N . ALA A 1 233 ? 8.376 -9.018 -2.282 1.00 91.12 233 ALA A N 1
ATOM 1826 C CA . ALA A 1 233 ? 8.055 -10.371 -2.732 1.00 91.12 233 ALA A CA 1
ATOM 1827 C C . ALA A 1 233 ? 9.243 -11.035 -3.447 1.00 91.12 233 ALA A C 1
ATOM 1829 O O . ALA A 1 233 ? 9.563 -12.194 -3.191 1.00 91.12 233 ALA A O 1
ATOM 1830 N N . TYR A 1 234 ? 9.962 -10.279 -4.282 1.00 90.31 234 TYR A N 1
ATOM 1831 C CA . TYR A 1 234 ? 11.170 -10.772 -4.936 1.00 90.31 234 TYR A CA 1
ATOM 1832 C C . TYR A 1 234 ? 12.282 -11.124 -3.938 1.00 90.31 234 TYR A C 1
ATOM 1834 O O . TYR A 1 234 ? 12.918 -12.164 -4.082 1.00 90.31 234 TYR A O 1
ATOM 1842 N N . LEU A 1 235 ? 12.527 -10.288 -2.923 1.00 89.06 235 LEU A N 1
ATOM 1843 C CA . LEU A 1 235 ? 13.538 -10.581 -1.902 1.00 89.06 235 LEU A CA 1
ATOM 1844 C C . LEU A 1 235 ? 13.167 -11.807 -1.062 1.00 89.06 235 LEU A C 1
ATOM 1846 O O . LEU A 1 235 ? 14.032 -12.641 -0.818 1.00 89.06 235 LEU A O 1
ATOM 1850 N N . ALA A 1 236 ? 11.892 -11.961 -0.692 1.00 86.50 236 ALA A N 1
ATOM 1851 C CA . ALA A 1 236 ? 11.416 -13.161 -0.006 1.00 86.50 236 ALA A CA 1
ATOM 1852 C C . ALA A 1 236 ? 11.641 -14.426 -0.855 1.00 86.50 236 ALA A C 1
ATOM 1854 O O . ALA A 1 236 ? 12.144 -15.427 -0.351 1.00 86.50 236 ALA A O 1
ATOM 1855 N N . LEU A 1 237 ? 11.365 -14.354 -2.164 1.00 85.94 237 LEU A N 1
ATOM 1856 C CA . LEU A 1 237 ? 11.645 -15.449 -3.092 1.00 85.94 237 LEU A CA 1
ATOM 1857 C C . LEU A 1 237 ? 13.146 -15.782 -3.157 1.00 85.94 237 LEU A C 1
ATOM 1859 O O . LEU A 1 237 ? 13.510 -16.955 -3.196 1.00 85.94 237 LEU A O 1
ATOM 1863 N N . GLN A 1 238 ? 14.027 -14.775 -3.172 1.00 83.88 238 GLN A N 1
ATOM 1864 C CA . GLN A 1 238 ? 15.477 -14.999 -3.153 1.00 83.88 238 GLN A CA 1
ATOM 1865 C C . GLN A 1 238 ? 15.936 -15.675 -1.856 1.00 83.88 238 GLN A C 1
ATOM 1867 O O . GLN A 1 238 ? 16.690 -16.645 -1.920 1.00 83.88 238 GLN A O 1
ATOM 1872 N N . ASP A 1 239 ? 15.443 -15.217 -0.705 1.00 81.38 239 ASP A N 1
ATOM 1873 C CA . ASP A 1 239 ? 15.761 -15.808 0.598 1.00 81.38 239 ASP A CA 1
ATOM 1874 C C . ASP A 1 239 ? 15.308 -17.281 0.679 1.00 81.38 239 ASP A C 1
ATOM 1876 O O . ASP A 1 239 ? 16.020 -18.133 1.222 1.00 81.38 239 ASP A O 1
ATOM 1880 N N . ASP A 1 240 ? 14.158 -17.620 0.090 1.00 76.75 240 ASP A N 1
ATOM 1881 C CA . ASP A 1 240 ? 13.651 -18.995 0.013 1.00 76.75 240 ASP A CA 1
ATOM 1882 C C . ASP A 1 240 ? 14.499 -19.895 -0.907 1.00 76.75 240 ASP A C 1
ATOM 1884 O O . ASP A 1 240 ? 14.710 -21.076 -0.606 1.00 76.75 240 ASP A O 1
ATOM 1888 N N . VAL A 1 241 ? 15.025 -19.350 -2.012 1.00 74.81 241 VAL A N 1
ATOM 1889 C CA . VAL A 1 241 ? 15.977 -20.054 -2.892 1.00 74.81 241 VAL A CA 1
ATOM 1890 C C . VAL A 1 241 ? 17.298 -20.299 -2.164 1.00 74.81 241 VAL A C 1
ATOM 1892 O O . VAL A 1 241 ? 17.785 -21.431 -2.144 1.00 74.81 241 VAL A O 1
ATOM 1895 N N . ASP A 1 242 ? 17.861 -19.266 -1.538 1.00 74.44 242 ASP A N 1
ATOM 1896 C CA . ASP A 1 242 ? 19.170 -19.327 -0.879 1.00 74.44 242 ASP A CA 1
ATOM 1897 C C . ASP A 1 242 ? 19.148 -20.210 0.379 1.00 74.44 242 ASP A C 1
ATOM 1899 O O . ASP A 1 242 ? 20.132 -20.884 0.696 1.00 74.44 242 ASP A O 1
ATOM 1903 N N . SER A 1 243 ? 18.014 -20.258 1.083 1.00 77.44 243 SER A N 1
ATOM 1904 C CA . SER A 1 243 ? 17.803 -21.151 2.229 1.00 77.44 243 SER A CA 1
ATOM 1905 C C . SER A 1 243 ? 17.454 -22.595 1.841 1.00 77.44 243 SER A C 1
ATOM 1907 O O . SER A 1 243 ? 17.423 -23.466 2.714 1.00 77.44 243 SER A O 1
ATOM 1909 N N . GLY A 1 244 ? 17.210 -22.870 0.553 1.00 62.94 244 GLY A N 1
ATOM 1910 C CA . GLY A 1 244 ? 16.803 -24.184 0.048 1.00 62.94 244 GLY A CA 1
ATOM 1911 C C . GLY A 1 244 ? 15.364 -24.579 0.403 1.00 62.94 244 GLY A C 1
ATOM 1912 O O . GLY A 1 244 ? 14.985 -25.732 0.204 1.00 62.94 244 GLY A O 1
ATOM 1913 N N . ALA A 1 245 ? 14.544 -23.652 0.910 1.00 65.62 245 ALA A N 1
ATOM 1914 C CA . ALA A 1 245 ? 13.171 -23.918 1.342 1.00 65.62 245 ALA A CA 1
ATOM 1915 C C . ALA A 1 245 ? 12.243 -24.359 0.192 1.00 65.62 245 ALA A C 1
ATOM 1917 O O . ALA A 1 245 ? 11.282 -25.092 0.425 1.00 65.62 245 ALA A O 1
ATOM 1918 N N . LEU A 1 246 ? 12.556 -23.966 -1.050 1.00 56.81 246 LEU A N 1
ATOM 1919 C CA . LEU A 1 246 ? 11.813 -24.355 -2.259 1.00 56.81 246 LEU A CA 1
ATOM 1920 C C . LEU A 1 246 ? 12.091 -25.792 -2.729 1.00 56.81 246 LEU A C 1
ATOM 1922 O O . LEU A 1 246 ? 11.313 -26.335 -3.513 1.00 56.81 246 LEU A O 1
ATOM 1926 N N . PHE A 1 247 ? 13.166 -26.418 -2.242 1.00 49.81 247 PHE A N 1
ATOM 1927 C CA . PHE A 1 247 ? 13.533 -27.802 -2.549 1.00 49.81 247 PHE A CA 1
ATOM 1928 C C . PHE A 1 247 ? 13.763 -28.577 -1.244 1.00 49.81 247 PHE A C 1
ATOM 1930 O O . PHE A 1 247 ? 14.910 -28.890 -0.912 1.00 49.81 247 PHE A O 1
ATOM 1937 N N . PRO A 1 248 ? 12.706 -28.876 -0.463 1.00 49.75 248 PRO A N 1
ATOM 1938 C CA . PRO A 1 248 ? 12.846 -29.787 0.663 1.00 49.75 248 PRO A CA 1
ATOM 1939 C C . PRO A 1 248 ? 13.349 -31.128 0.119 1.00 49.75 248 PRO A C 1
ATOM 1941 O O . PRO A 1 248 ? 12.725 -31.711 -0.760 1.00 49.75 248 PRO A O 1
ATOM 1944 N N . ASP A 1 249 ? 14.512 -31.561 0.597 1.00 42.31 249 ASP A N 1
ATOM 1945 C CA . ASP A 1 249 ? 15.242 -32.732 0.112 1.00 42.31 249 ASP A CA 1
ATOM 1946 C C . ASP A 1 249 ? 14.312 -33.965 0.033 1.00 42.31 249 ASP A C 1
ATOM 1948 O O . ASP A 1 249 ? 13.962 -34.554 1.061 1.00 42.31 249 ASP A O 1
ATOM 1952 N N . ASP A 1 250 ? 13.908 -34.362 -1.181 1.00 47.47 250 ASP A N 1
ATOM 1953 C CA . ASP A 1 250 ? 13.176 -35.603 -1.486 1.00 47.47 250 ASP A CA 1
ATOM 1954 C C . ASP A 1 250 ? 14.122 -36.809 -1.340 1.00 47.47 250 ASP A C 1
ATOM 1956 O O . ASP A 1 250 ? 14.302 -37.619 -2.251 1.00 47.47 250 ASP A O 1
ATOM 1960 N N . THR A 1 251 ? 14.782 -36.938 -0.188 1.00 43.44 251 THR A N 1
ATOM 1961 C CA . THR A 1 251 ? 15.490 -38.174 0.139 1.00 43.44 251 THR A CA 1
ATOM 1962 C C . THR A 1 251 ? 14.443 -39.251 0.424 1.00 43.44 251 THR A C 1
ATOM 1964 O O . THR A 1 251 ? 13.660 -39.125 1.371 1.00 43.44 251 THR A O 1
ATOM 1967 N N . PRO A 1 252 ? 14.376 -40.328 -0.382 1.00 40.88 252 PRO A N 1
ATOM 1968 C CA . PRO A 1 252 ? 13.480 -41.429 -0.094 1.00 40.88 252 PRO A CA 1
ATOM 1969 C C . PRO A 1 252 ? 13.949 -42.073 1.207 1.00 40.88 252 PRO A C 1
ATOM 1971 O O . PRO A 1 252 ? 15.092 -42.518 1.315 1.00 40.88 252 PRO A O 1
ATOM 1974 N N . VAL A 1 253 ? 13.065 -42.142 2.198 1.00 47.28 253 VAL A N 1
ATOM 1975 C CA . VAL A 1 253 ? 13.260 -43.033 3.340 1.00 47.28 253 VAL A CA 1
ATOM 1976 C C . VAL A 1 253 ? 13.222 -44.453 2.778 1.00 47.28 253 VAL A C 1
ATOM 1978 O O . VAL A 1 253 ? 12.144 -44.977 2.493 1.00 47.28 253 VAL A O 1
ATOM 1981 N N . GLU A 1 254 ? 14.394 -45.049 2.543 1.00 37.41 254 GLU A N 1
ATOM 1982 C CA . GLU A 1 254 ? 14.498 -46.450 2.144 1.00 37.41 254 GLU A CA 1
ATOM 1983 C C . GLU A 1 254 ? 13.819 -47.316 3.208 1.00 37.41 254 GLU A C 1
ATOM 1985 O O . GLU A 1 254 ? 14.199 -47.356 4.381 1.00 37.41 254 GLU A O 1
ATOM 1990 N N . ALA A 1 255 ? 12.746 -47.969 2.776 1.00 46.00 255 ALA A N 1
ATOM 1991 C CA . ALA A 1 255 ? 12.013 -48.942 3.549 1.00 46.00 255 ALA A CA 1
ATOM 1992 C C . ALA A 1 255 ? 12.759 -50.277 3.491 1.00 46.00 255 ALA A C 1
ATOM 1994 O O . ALA A 1 255 ? 12.577 -51.031 2.540 1.00 46.00 255 ALA A O 1
ATOM 1995 N N . ASP A 1 256 ? 13.525 -50.591 4.534 1.00 37.25 256 ASP A N 1
ATOM 1996 C CA . ASP A 1 256 ? 13.887 -51.973 4.842 1.00 37.25 256 ASP A CA 1
ATOM 1997 C C . ASP A 1 256 ? 13.205 -52.426 6.139 1.00 37.25 256 ASP A C 1
ATOM 1999 O O . ASP A 1 256 ? 13.329 -51.832 7.212 1.00 37.25 256 ASP A O 1
ATOM 2003 N N . ALA A 1 257 ? 12.408 -53.483 5.985 1.00 31.20 257 ALA A N 1
ATOM 2004 C CA . ALA A 1 257 ? 11.595 -54.134 7.004 1.00 31.20 257 ALA A CA 1
ATOM 2005 C C . ALA A 1 257 ? 12.392 -55.263 7.722 1.00 31.20 257 ALA A C 1
ATOM 2007 O O . ALA A 1 257 ? 13.580 -55.445 7.476 1.00 31.20 257 ALA A O 1
ATOM 2008 N N . PRO A 1 258 ? 11.803 -56.026 8.661 1.00 48.59 258 PRO A N 1
ATOM 2009 C CA . PRO A 1 258 ? 12.015 -55.840 10.090 1.00 48.59 258 PRO A CA 1
ATOM 2010 C C . PRO A 1 258 ? 12.782 -57.006 10.743 1.00 48.59 258 PRO A C 1
ATOM 2012 O O . PRO A 1 258 ? 12.620 -58.167 10.371 1.00 48.59 258 PRO A O 1
ATOM 2015 N N . ALA A 1 259 ? 13.524 -56.723 11.816 1.00 32.06 259 ALA A N 1
ATOM 2016 C CA . ALA A 1 259 ? 13.944 -57.739 12.780 1.00 32.06 259 ALA A CA 1
ATOM 2017 C C . ALA A 1 259 ? 13.557 -57.299 14.196 1.00 32.06 259 ALA A C 1
ATOM 2019 O O . ALA A 1 259 ? 14.003 -56.279 14.714 1.00 32.06 259 ALA A O 1
ATOM 2020 N N . VAL A 1 260 ? 12.660 -58.091 14.772 1.00 34.34 260 VAL A N 1
ATOM 2021 C CA . VAL A 1 260 ? 12.087 -57.994 16.113 1.00 34.34 260 VAL A CA 1
ATOM 2022 C C . VAL A 1 260 ? 13.153 -58.284 17.168 1.00 34.34 260 VAL A C 1
ATOM 2024 O O . VAL A 1 260 ? 13.731 -59.363 17.124 1.00 34.34 260 VAL A O 1
ATOM 2027 N N . THR A 1 261 ? 13.304 -57.398 18.159 1.00 35.09 261 THR A N 1
ATOM 2028 C CA . THR A 1 261 ? 13.410 -57.770 19.585 1.00 35.09 261 THR A CA 1
ATOM 2029 C C . THR A 1 261 ? 13.002 -56.597 20.478 1.00 35.09 261 THR A C 1
ATOM 2031 O O . THR A 1 261 ? 13.487 -55.479 20.316 1.00 35.09 261 THR A O 1
ATOM 2034 N N . ASP A 1 262 ? 12.107 -56.902 21.415 1.00 28.62 262 ASP A N 1
ATOM 2035 C CA . ASP A 1 262 ? 11.564 -56.058 22.476 1.00 28.62 262 ASP A CA 1
ATOM 2036 C C . ASP A 1 262 ? 12.618 -55.349 23.342 1.00 28.62 262 ASP A C 1
ATOM 2038 O O . ASP A 1 262 ? 13.555 -55.981 23.827 1.00 28.62 262 ASP A O 1
ATOM 2042 N N . ALA A 1 263 ? 12.393 -54.062 23.629 1.00 29.89 263 ALA A N 1
ATOM 2043 C CA . ALA A 1 263 ? 11.976 -53.565 24.951 1.00 29.89 263 ALA A CA 1
ATOM 2044 C C . ALA A 1 263 ? 12.356 -52.081 25.146 1.00 29.89 263 ALA A C 1
ATOM 2046 O O . ALA A 1 263 ? 13.522 -51.731 25.270 1.00 29.89 263 ALA A O 1
ATOM 2047 N N . ALA A 1 264 ? 11.311 -51.250 25.226 1.00 31.55 264 ALA A N 1
ATOM 2048 C CA . ALA A 1 264 ? 11.168 -50.038 26.037 1.00 31.55 264 ALA A CA 1
ATOM 2049 C C . ALA A 1 264 ? 12.316 -49.004 26.088 1.00 31.55 264 ALA A C 1
ATOM 2051 O O . ALA A 1 264 ? 13.196 -49.108 26.930 1.00 31.55 264 ALA A O 1
ATOM 2052 N N . GLU A 1 265 ? 12.147 -47.882 25.373 1.00 31.83 265 GLU A N 1
ATOM 2053 C CA . GLU A 1 265 ? 12.033 -46.568 26.031 1.00 31.83 265 GLU A CA 1
ATOM 2054 C C . GLU A 1 265 ? 11.372 -45.540 25.096 1.00 31.83 265 GLU A C 1
ATOM 2056 O O . GLU A 1 265 ? 11.781 -45.318 23.959 1.00 31.83 265 GLU A O 1
ATOM 2061 N N . THR A 1 266 ? 10.293 -44.931 25.575 1.00 39.38 266 THR A N 1
ATOM 2062 C CA . THR A 1 266 ? 9.547 -43.857 24.918 1.00 39.38 266 THR A CA 1
ATOM 2063 C C . THR A 1 266 ? 10.371 -42.568 24.888 1.00 39.38 266 THR A C 1
ATOM 2065 O O . THR A 1 266 ? 10.404 -41.840 25.880 1.00 39.38 266 THR A O 1
ATOM 2068 N N . ALA A 1 267 ? 10.991 -42.252 23.750 1.00 31.45 267 ALA A N 1
ATOM 2069 C CA . ALA A 1 267 ? 11.535 -40.924 23.475 1.00 31.45 267 ALA A CA 1
ATOM 2070 C C . ALA A 1 267 ? 10.483 -40.072 22.747 1.00 31.45 267 ALA A C 1
ATOM 2072 O O . ALA A 1 267 ? 9.926 -40.458 21.720 1.00 31.45 267 ALA A O 1
ATOM 2073 N N . ALA A 1 268 ? 10.172 -38.930 23.353 1.00 34.47 268 ALA A N 1
ATOM 2074 C CA . ALA A 1 268 ? 9.144 -37.984 22.947 1.00 34.47 268 ALA A CA 1
ATOM 2075 C C . ALA A 1 268 ? 9.358 -37.412 21.527 1.00 34.47 268 ALA A C 1
ATOM 2077 O O . ALA A 1 268 ? 10.497 -37.328 21.066 1.00 34.47 268 ALA A O 1
ATOM 2078 N N . PRO A 1 269 ? 8.283 -36.945 20.855 1.00 37.00 269 PRO A N 1
ATOM 2079 C CA . PRO A 1 269 ? 8.401 -36.155 19.630 1.00 37.00 269 PRO A CA 1
ATOM 2080 C C . PRO A 1 269 ? 9.338 -34.948 19.833 1.00 37.00 269 PRO A C 1
ATOM 2082 O O . PRO A 1 269 ? 9.431 -34.438 20.957 1.00 37.00 269 PRO A O 1
ATOM 2085 N N . PRO A 1 270 ? 10.002 -34.455 18.765 1.00 35.94 270 PRO A N 1
ATOM 2086 C CA . PRO A 1 270 ? 10.864 -33.280 18.848 1.00 35.94 270 PRO A CA 1
ATOM 2087 C C . PRO A 1 270 ? 10.095 -32.125 19.500 1.00 35.94 270 PRO A C 1
ATOM 2089 O O . PRO A 1 270 ? 8.885 -31.985 19.271 1.00 35.94 270 PRO A O 1
ATOM 2092 N N . PRO A 1 271 ? 10.746 -31.308 20.349 1.00 29.97 271 PRO A N 1
ATOM 2093 C CA . PRO A 1 271 ? 10.041 -30.307 21.121 1.00 29.97 271 PRO A CA 1
ATOM 2094 C C . PRO A 1 271 ? 9.353 -29.351 20.152 1.00 29.97 271 PRO A C 1
ATOM 2096 O O . PRO A 1 271 ? 10.008 -28.587 19.443 1.00 29.97 271 PRO A O 1
ATOM 2099 N N . ARG A 1 272 ? 8.013 -29.349 20.161 1.00 40.72 272 ARG A N 1
ATOM 2100 C CA . ARG A 1 272 ? 7.253 -28.171 19.741 1.00 40.72 272 ARG A CA 1
ATOM 2101 C C . ARG A 1 272 ? 7.915 -27.002 20.452 1.00 40.72 272 ARG A C 1
ATOM 2103 O O . ARG A 1 272 ? 7.939 -27.002 21.686 1.00 40.7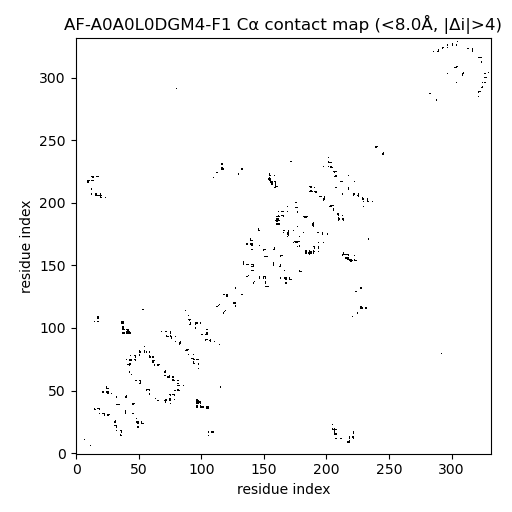2 272 ARG A O 1
ATOM 2110 N N . ARG A 1 273 ? 8.491 -26.057 19.695 1.00 36.28 273 ARG A N 1
ATOM 2111 C CA . ARG A 1 273 ? 8.998 -24.799 20.254 1.00 36.28 273 ARG A CA 1
ATOM 2112 C C . ARG A 1 273 ? 7.928 -24.316 21.224 1.00 36.28 273 ARG A C 1
ATOM 2114 O O . ARG A 1 273 ? 6.806 -24.024 20.807 1.00 36.28 273 ARG A O 1
ATOM 2121 N N . ARG A 1 274 ? 8.236 -24.321 22.527 1.00 33.53 274 ARG A N 1
ATOM 2122 C CA . ARG A 1 274 ? 7.363 -23.689 23.513 1.00 33.53 274 ARG A CA 1
ATOM 2123 C C . ARG A 1 274 ? 7.169 -22.278 22.985 1.00 33.53 274 ARG A C 1
ATOM 2125 O O . ARG A 1 274 ? 8.165 -21.572 22.817 1.00 33.53 274 ARG A O 1
ATOM 2132 N N . LYS A 1 275 ? 5.924 -21.882 22.694 1.00 36.94 275 LYS A N 1
ATOM 2133 C CA . LYS A 1 275 ? 5.602 -20.460 22.610 1.00 36.94 275 LYS A CA 1
ATOM 2134 C C . LYS A 1 275 ? 6.201 -19.863 23.877 1.00 36.94 275 LYS A C 1
ATOM 2136 O O . LYS A 1 275 ? 5.833 -20.274 24.979 1.00 36.94 275 LYS A O 1
ATOM 2141 N N . ARG A 1 276 ? 7.222 -19.015 23.726 1.00 32.81 276 ARG A N 1
ATOM 2142 C CA . ARG A 1 276 ? 7.658 -18.168 24.831 1.00 32.81 276 ARG A CA 1
ATOM 2143 C C . ARG A 1 276 ? 6.384 -17.456 25.267 1.00 32.81 276 ARG A C 1
ATOM 2145 O O . ARG A 1 276 ? 5.749 -16.841 24.417 1.00 32.81 276 ARG A O 1
ATOM 2152 N N . LYS A 1 277 ? 5.980 -17.638 26.526 1.00 32.12 277 LYS A N 1
ATOM 2153 C CA . LYS A 1 277 ? 4.895 -16.854 27.113 1.00 32.12 277 LYS A CA 1
ATOM 2154 C C . LYS A 1 277 ? 5.286 -15.397 26.884 1.00 32.12 277 LYS A C 1
ATOM 2156 O O . LYS A 1 277 ? 6.384 -15.010 27.299 1.00 32.12 277 LYS A O 1
ATOM 2161 N N . ASP A 1 278 ? 4.497 -14.672 26.100 1.00 42.00 278 ASP A N 1
ATOM 2162 C CA . ASP A 1 278 ? 4.794 -13.273 25.834 1.00 42.00 278 ASP A CA 1
ATOM 2163 C C . ASP A 1 278 ? 4.659 -12.559 27.187 1.00 42.00 278 ASP A C 1
ATOM 2165 O O . ASP A 1 278 ? 3.666 -12.787 27.880 1.00 42.00 278 ASP A O 1
ATOM 2169 N N . PRO A 1 279 ? 5.618 -11.723 27.619 1.00 38.66 279 PRO A N 1
ATOM 2170 C CA . PRO A 1 279 ? 5.446 -10.897 28.815 1.00 38.66 279 PRO A CA 1
ATOM 2171 C C . PRO A 1 279 ? 4.151 -10.058 28.802 1.00 38.66 279 PRO A C 1
ATOM 2173 O O . PRO A 1 279 ? 3.747 -9.548 29.840 1.00 38.66 279 PRO A O 1
ATOM 2176 N N . ARG A 1 280 ? 3.507 -9.917 27.633 1.00 46.16 280 ARG A N 1
ATOM 2177 C CA . ARG A 1 280 ? 2.237 -9.219 27.388 1.00 46.16 280 ARG A CA 1
ATOM 2178 C C . ARG A 1 280 ? 0.985 -10.100 27.506 1.00 46.16 280 ARG A C 1
ATOM 2180 O O . ARG A 1 280 ? -0.111 -9.551 27.485 1.00 46.16 280 ARG A O 1
ATOM 2187 N N . ASP A 1 281 ? 1.118 -11.421 27.657 1.00 47.81 281 ASP A N 1
ATOM 2188 C CA . ASP A 1 281 ? -0.018 -12.325 27.930 1.00 47.81 281 ASP A CA 1
ATOM 2189 C C . ASP A 1 281 ? -0.575 -12.148 29.359 1.00 47.81 281 ASP A C 1
ATOM 2191 O O . ASP A 1 281 ? -1.640 -12.675 29.677 1.00 47.81 281 ASP A O 1
ATOM 2195 N N . ASP A 1 282 ? 0.143 -11.413 30.215 1.00 48.19 282 ASP A N 1
ATOM 2196 C CA . ASP A 1 282 ? -0.223 -11.150 31.608 1.00 48.19 282 ASP A CA 1
ATOM 2197 C C . ASP A 1 282 ? -0.753 -9.717 31.840 1.00 48.19 282 ASP A C 1
ATOM 2199 O O . ASP A 1 282 ? -1.096 -9.397 32.975 1.00 48.19 282 ASP A O 1
ATOM 2203 N N . ILE A 1 283 ? -0.866 -8.869 30.801 1.00 51.34 283 ILE A N 1
ATOM 2204 C CA . ILE A 1 283 ? -1.474 -7.534 30.948 1.00 51.34 283 ILE A CA 1
ATOM 2205 C C . ILE A 1 283 ? -2.990 -7.702 30.989 1.00 51.34 283 ILE A C 1
ATOM 2207 O O . ILE A 1 283 ? -3.628 -8.083 30.002 1.00 51.34 283 ILE A O 1
ATOM 2211 N N . SER A 1 284 ? -3.574 -7.433 32.151 1.00 56.66 284 SER A N 1
ATOM 2212 C CA . SER A 1 284 ? -5.022 -7.469 32.319 1.00 56.66 284 SER A CA 1
ATOM 2213 C C . SER A 1 284 ? -5.686 -6.361 31.494 1.00 56.66 284 SER A C 1
ATOM 2215 O O . SER A 1 284 ? -5.096 -5.316 31.219 1.00 56.66 284 SER A O 1
ATOM 2217 N N . ARG A 1 285 ? -6.946 -6.575 31.093 1.00 53.22 285 ARG A N 1
ATOM 2218 C CA . ARG A 1 285 ? -7.757 -5.557 30.400 1.00 53.22 285 ARG A CA 1
ATOM 2219 C C . ARG A 1 285 ? -7.719 -4.208 31.134 1.00 53.22 285 ARG A C 1
ATOM 2221 O O . ARG A 1 285 ? -7.685 -3.173 30.478 1.00 53.22 285 ARG A O 1
ATOM 2228 N N . ASP A 1 286 ? -7.679 -4.253 32.459 1.00 55.38 286 ASP A N 1
ATOM 2229 C CA . ASP A 1 286 ? -7.705 -3.088 33.337 1.00 55.38 286 ASP A CA 1
ATOM 2230 C C . ASP A 1 286 ? -6.373 -2.311 33.279 1.00 55.38 286 ASP A C 1
ATOM 2232 O O . ASP A 1 286 ? -6.381 -1.091 33.156 1.00 55.38 286 ASP A O 1
ATOM 2236 N N . GLU A 1 287 ? -5.226 -2.999 33.215 1.00 56.62 287 GLU A N 1
ATOM 2237 C CA . GLU A 1 287 ? -3.902 -2.361 33.053 1.00 56.62 287 GLU A CA 1
ATOM 2238 C C . GLU A 1 287 ? -3.724 -1.688 31.683 1.00 56.62 287 GLU A C 1
ATOM 2240 O O . GLU A 1 287 ? -3.050 -0.661 31.556 1.00 56.62 287 GLU A O 1
ATOM 2245 N N . LEU A 1 288 ? -4.337 -2.253 30.640 1.00 55.03 288 LEU A N 1
ATOM 2246 C CA . LEU A 1 288 ? -4.308 -1.681 29.294 1.00 55.03 288 LEU A CA 1
ATOM 2247 C C . LEU A 1 288 ? -5.195 -0.427 29.217 1.00 55.03 288 LEU A C 1
ATOM 2249 O O . LEU A 1 288 ? -4.796 0.570 28.619 1.00 55.03 288 LEU A O 1
ATOM 2253 N N . ILE A 1 289 ? -6.352 -0.453 29.887 1.00 57.28 289 ILE A N 1
ATOM 2254 C CA . ILE A 1 289 ? -7.247 0.701 30.045 1.00 57.28 289 ILE A CA 1
ATOM 2255 C C . ILE A 1 289 ? -6.555 1.835 30.813 1.00 57.28 289 ILE A C 1
ATOM 2257 O O . ILE A 1 289 ? -6.554 2.968 30.336 1.00 57.28 289 ILE A O 1
ATOM 2261 N N . ASP A 1 290 ? -5.908 1.540 31.941 1.00 59.59 290 ASP A N 1
ATOM 2262 C CA . ASP A 1 290 ? -5.205 2.552 32.739 1.00 59.59 290 ASP A CA 1
ATOM 2263 C C . ASP A 1 290 ? -4.050 3.201 31.954 1.00 59.59 290 ASP A C 1
ATOM 2265 O O . ASP A 1 290 ? -3.843 4.414 32.024 1.00 59.59 290 ASP A O 1
ATOM 2269 N N . THR A 1 291 ? -3.340 2.421 31.131 1.00 57.16 291 THR A N 1
ATOM 2270 C CA . THR A 1 291 ? -2.270 2.933 30.256 1.00 57.16 291 THR A CA 1
ATOM 2271 C C . THR A 1 291 ? -2.820 3.853 29.160 1.00 57.16 291 THR A C 1
ATOM 2273 O O . THR A 1 291 ? -2.225 4.890 28.861 1.00 57.16 291 THR A O 1
ATOM 2276 N N . LEU A 1 292 ? -3.969 3.510 28.570 1.00 55.47 292 LEU A N 1
ATOM 2277 C CA . LEU A 1 292 ? -4.626 4.335 27.552 1.00 55.47 292 LEU A CA 1
ATOM 2278 C C . LEU A 1 292 ? -5.184 5.637 28.142 1.00 55.47 292 LEU A C 1
ATOM 2280 O O . LEU A 1 292 ? -5.064 6.683 27.508 1.00 55.47 292 LEU A O 1
ATOM 2284 N N . LEU A 1 293 ? -5.730 5.602 29.360 1.00 59.66 293 LEU A N 1
ATOM 2285 C CA . LEU A 1 293 ? -6.188 6.794 30.083 1.00 59.66 293 LEU A CA 1
ATOM 2286 C C . LEU A 1 293 ? -5.023 7.724 30.460 1.00 59.66 293 LEU A C 1
ATOM 2288 O O . LEU A 1 293 ? -5.127 8.943 30.307 1.00 59.66 293 LEU A O 1
ATOM 2292 N N . ASP A 1 294 ? -3.896 7.163 30.903 1.00 59.25 294 ASP A N 1
ATOM 2293 C CA . ASP A 1 294 ? -2.665 7.914 31.172 1.00 59.25 294 ASP A CA 1
ATOM 2294 C C . ASP A 1 294 ? -2.119 8.568 29.889 1.00 59.25 294 ASP A C 1
ATOM 2296 O O . ASP A 1 294 ? -1.787 9.753 29.891 1.00 59.25 294 ASP A O 1
ATOM 2300 N N . MET A 1 295 ? -2.125 7.852 28.760 1.00 51.50 295 MET A N 1
ATOM 2301 C CA . MET A 1 295 ? -1.782 8.427 27.454 1.00 51.50 295 MET A CA 1
ATOM 2302 C C . MET A 1 295 ? -2.755 9.535 27.026 1.00 51.50 295 MET A C 1
ATOM 2304 O O . MET A 1 295 ? -2.313 10.601 26.599 1.00 51.50 295 MET A O 1
ATOM 2308 N N . TYR A 1 296 ? -4.065 9.319 27.170 1.00 51.09 296 TYR A N 1
ATOM 2309 C CA . TYR A 1 296 ? -5.102 10.278 26.781 1.00 51.09 296 TYR A CA 1
ATOM 2310 C C . TYR A 1 296 ? -5.016 11.579 27.596 1.00 51.09 296 TYR A C 1
ATOM 2312 O O . TYR A 1 296 ? -5.040 12.673 27.030 1.00 51.09 296 TYR A O 1
ATOM 2320 N N . SER A 1 297 ? -4.815 11.476 28.916 1.00 57.84 297 SER A N 1
ATOM 2321 C CA . SER A 1 297 ? -4.649 12.638 29.805 1.00 57.84 297 SER A CA 1
ATOM 2322 C C . SER A 1 297 ? -3.385 13.460 29.516 1.00 57.84 297 SER A C 1
ATOM 2324 O O . SER A 1 297 ? -3.394 14.678 29.686 1.00 57.84 297 SER A O 1
ATOM 2326 N N . LYS A 1 298 ? -2.311 12.818 29.034 1.00 54.66 298 LYS A N 1
ATOM 2327 C CA . LYS A 1 298 ? -1.038 13.476 28.688 1.00 54.66 298 LYS A CA 1
ATOM 2328 C C . LYS A 1 298 ? -1.059 14.190 27.340 1.00 54.66 298 LYS A C 1
ATOM 2330 O O . LYS A 1 298 ? -0.275 15.113 27.145 1.00 54.66 298 LYS A O 1
ATOM 2335 N N . ILE A 1 299 ? -1.910 13.749 26.417 1.00 48.50 299 ILE A N 1
ATOM 2336 C CA . ILE A 1 299 ? -1.970 14.277 25.048 1.00 48.50 299 ILE A CA 1
ATOM 2337 C C . ILE A 1 299 ? -3.010 15.401 24.927 1.00 48.50 299 ILE A C 1
ATOM 2339 O O . ILE A 1 299 ? -2.820 16.307 24.123 1.00 48.50 299 ILE A O 1
ATOM 2343 N N . ASN A 1 300 ? -4.077 15.379 25.736 1.00 56.41 300 ASN A N 1
ATOM 2344 C CA . ASN A 1 300 ? -5.280 16.181 25.493 1.00 56.41 300 ASN A CA 1
ATOM 2345 C C . ASN A 1 300 ? -5.825 16.907 26.745 1.00 56.41 300 ASN A C 1
ATOM 2347 O O . ASN A 1 300 ? -7.033 16.896 27.002 1.00 56.41 300 ASN A O 1
ATOM 2351 N N . SER A 1 301 ? -4.962 17.589 27.514 1.00 57.59 301 SER A N 1
ATOM 2352 C CA . SER A 1 301 ? -5.389 18.398 28.677 1.00 57.59 301 SER A CA 1
ATOM 2353 C C . SER A 1 301 ? -6.494 19.405 28.339 1.00 57.59 301 SER A C 1
ATOM 2355 O O . SER A 1 301 ? -7.382 19.648 29.153 1.00 57.59 301 SER A O 1
ATOM 2357 N N . ASP A 1 302 ? -6.476 19.934 27.115 1.00 55.91 302 ASP A N 1
ATOM 2358 C CA . ASP A 1 302 ? -7.392 20.983 26.663 1.00 55.91 302 ASP A CA 1
ATOM 2359 C C . ASP A 1 302 ? -8.753 20.419 26.218 1.00 55.91 302 ASP A C 1
ATOM 2361 O O . ASP A 1 302 ? -9.782 21.078 26.356 1.00 55.91 302 ASP A O 1
ATOM 2365 N N . CYS A 1 303 ? -8.797 19.165 25.749 1.00 58.94 303 CYS A N 1
ATOM 2366 C CA . CYS A 1 303 ? -10.039 18.483 25.365 1.00 58.94 303 CYS A CA 1
ATOM 2367 C C . CYS A 1 303 ? -10.873 18.088 26.599 1.00 58.94 303 CYS A C 1
ATOM 2369 O O . CYS A 1 303 ? -12.104 18.146 26.581 1.00 58.94 303 CYS A O 1
ATOM 2371 N N . LEU A 1 304 ? -10.200 17.752 27.704 1.00 56.91 304 LEU A N 1
ATOM 2372 C CA . LEU A 1 304 ? -10.824 17.389 28.983 1.00 56.91 304 LEU A CA 1
ATOM 2373 C C . LEU A 1 304 ? -11.358 18.597 29.769 1.00 56.91 304 LEU A C 1
ATOM 2375 O O . LEU A 1 304 ? -12.080 18.417 30.747 1.00 56.91 304 LEU A O 1
ATOM 2379 N N . ALA A 1 305 ? -11.068 19.821 29.318 1.00 59.69 305 ALA A N 1
ATOM 2380 C CA . ALA A 1 305 ? -11.700 21.038 29.821 1.00 59.69 305 ALA A CA 1
ATOM 2381 C C . ALA A 1 305 ? -13.147 21.219 29.307 1.00 59.69 305 ALA A C 1
ATOM 2383 O O . ALA A 1 305 ? -13.886 22.054 29.833 1.00 59.69 305 ALA A O 1
ATOM 2384 N N . CYS A 1 306 ? -13.574 20.443 28.300 1.00 66.88 306 CYS A N 1
ATOM 2385 C CA . CYS A 1 306 ? -14.957 20.422 27.829 1.00 66.88 306 CYS A CA 1
ATOM 2386 C C . CYS A 1 306 ? -15.871 19.662 28.821 1.00 66.88 306 CYS A C 1
ATOM 2388 O O . CYS A 1 306 ? -15.606 18.491 29.111 1.00 66.88 306 CYS A O 1
ATOM 2390 N N . PRO A 1 307 ? -16.983 20.261 29.299 1.00 65.19 307 PRO A N 1
ATOM 2391 C CA . PRO A 1 307 ? -17.903 19.613 30.241 1.00 65.19 307 PRO A CA 1
ATOM 2392 C C . PRO A 1 307 ? -18.539 18.315 29.718 1.00 65.19 307 PRO A C 1
ATOM 2394 O O . PRO A 1 307 ? -18.790 17.396 30.499 1.00 65.19 307 PRO A O 1
ATOM 2397 N N . GLU A 1 308 ? -18.791 18.225 28.409 1.00 64.62 308 GLU A N 1
ATOM 2398 C CA . GLU A 1 308 ? -19.372 17.033 27.774 1.00 64.62 308 GLU A CA 1
ATOM 2399 C C . GLU A 1 308 ? -18.355 15.884 27.743 1.00 64.62 308 GLU A C 1
ATOM 2401 O O . GLU A 1 308 ? -18.636 14.801 28.251 1.00 64.62 308 GLU A O 1
ATOM 2406 N N . CYS A 1 309 ? -17.124 16.152 27.292 1.00 64.19 309 CYS A N 1
ATOM 2407 C CA . CYS A 1 309 ? -16.047 15.160 27.250 1.00 64.19 309 CYS A CA 1
ATOM 2408 C C . CYS A 1 309 ? -15.656 14.651 28.647 1.00 64.19 309 CYS A C 1
ATOM 2410 O O . CYS A 1 309 ? -15.352 13.470 28.816 1.00 64.19 309 CYS A O 1
ATOM 2412 N N . ALA A 1 310 ? -15.687 15.520 29.664 1.00 65.88 310 ALA A N 1
ATOM 2413 C CA . ALA A 1 310 ? -15.430 15.126 31.047 1.00 65.88 310 ALA A CA 1
ATOM 2414 C C . ALA A 1 310 ? -16.542 14.214 31.604 1.00 65.88 310 ALA A C 1
ATOM 2416 O O . ALA A 1 310 ? -16.259 13.250 32.322 1.00 65.88 310 ALA A O 1
ATOM 2417 N N . THR A 1 311 ? -17.803 14.479 31.247 1.00 71.94 311 THR A N 1
ATOM 2418 C CA . THR A 1 311 ? -18.951 13.662 31.676 1.00 71.94 311 THR A CA 1
ATOM 2419 C C . THR A 1 311 ? -18.920 12.286 31.008 1.00 71.94 311 THR A C 1
ATOM 2421 O O . THR A 1 311 ? -19.089 11.270 31.686 1.00 71.94 311 THR A O 1
ATOM 2424 N N . ASP A 1 312 ? -18.604 12.242 29.714 1.00 68.69 312 ASP A N 1
ATOM 2425 C CA . ASP A 1 312 ? -18.492 11.006 28.937 1.00 68.69 312 ASP A CA 1
ATOM 2426 C C . ASP A 1 312 ? -17.329 10.124 29.415 1.00 68.69 312 ASP A C 1
ATOM 2428 O O . ASP A 1 312 ? -17.507 8.916 29.592 1.00 68.69 312 ASP A O 1
ATOM 2432 N N . LEU A 1 313 ? -16.164 10.713 29.720 1.00 64.19 313 LEU A N 1
ATOM 2433 C CA . LEU A 1 313 ? -15.035 9.982 30.307 1.00 64.19 313 LEU A CA 1
ATOM 2434 C C . LEU A 1 313 ? -15.387 9.404 31.686 1.00 64.19 313 LEU A C 1
ATOM 2436 O O . LEU A 1 313 ? -15.032 8.266 31.993 1.00 64.19 313 LEU A O 1
ATOM 2440 N N . THR A 1 314 ? -16.109 10.169 32.513 1.00 69.00 314 THR A N 1
ATOM 2441 C CA . THR A 1 314 ? -16.532 9.720 33.849 1.00 69.00 314 THR A CA 1
ATOM 2442 C C . THR A 1 314 ? -17.491 8.533 33.758 1.00 69.00 314 THR A C 1
ATOM 2444 O O . THR A 1 314 ? -17.352 7.564 34.507 1.00 69.00 314 THR A O 1
ATOM 2447 N N . GLN A 1 315 ? -18.436 8.578 32.815 1.00 70.31 315 GLN A N 1
ATOM 2448 C CA . GLN A 1 315 ? -19.380 7.488 32.583 1.00 70.31 315 GLN A CA 1
ATOM 2449 C C . GLN A 1 315 ? -18.682 6.240 32.023 1.00 70.31 315 GLN A C 1
ATOM 2451 O O . GLN A 1 315 ? -18.917 5.134 32.506 1.00 70.31 315 GLN A O 1
ATOM 2456 N N . TRP A 1 316 ? -17.770 6.409 31.063 1.00 72.50 316 TRP A N 1
ATOM 2457 C CA . TRP A 1 316 ? -17.000 5.306 30.486 1.00 72.50 316 TRP A CA 1
ATOM 2458 C C . TRP A 1 316 ? -16.108 4.612 31.524 1.00 72.50 316 TRP A C 1
ATOM 2460 O O . TRP A 1 316 ? -16.054 3.380 31.563 1.00 72.50 316 TRP A O 1
ATOM 2470 N N . ALA A 1 317 ? -15.453 5.383 32.398 1.00 67.50 317 ALA A N 1
ATOM 2471 C CA . ALA A 1 317 ? -14.623 4.846 33.472 1.00 67.50 317 ALA A CA 1
ATOM 2472 C C . ALA A 1 317 ? -15.453 4.062 34.502 1.00 67.50 317 ALA A C 1
ATOM 2474 O O . ALA A 1 317 ? -15.026 2.997 34.951 1.00 67.50 317 ALA A O 1
ATOM 2475 N N . ALA A 1 318 ? -16.665 4.535 34.822 1.00 70.00 318 ALA A N 1
ATOM 2476 C CA . ALA A 1 318 ? -17.603 3.814 35.682 1.00 70.00 318 ALA A CA 1
ATOM 2477 C C . ALA A 1 318 ? -18.050 2.476 35.064 1.00 70.00 318 ALA A C 1
ATOM 2479 O O . ALA A 1 318 ? -18.070 1.459 35.758 1.00 70.00 318 ALA A O 1
ATOM 2480 N N . ASP A 1 319 ? -18.333 2.452 33.758 1.00 66.38 319 ASP A N 1
ATOM 2481 C CA . ASP A 1 319 ? -18.761 1.245 33.035 1.00 66.38 319 ASP A CA 1
ATOM 2482 C C . ASP A 1 319 ? -17.647 0.183 32.924 1.00 66.38 319 ASP A C 1
ATOM 2484 O O . ASP A 1 319 ? -17.930 -1.008 32.755 1.00 66.38 319 ASP A O 1
ATOM 2488 N N . HIS A 1 320 ? -16.384 0.600 33.050 1.00 63.31 320 HIS A N 1
ATOM 2489 C CA . HIS A 1 320 ? -15.203 -0.260 32.933 1.00 63.31 320 HIS A CA 1
ATOM 2490 C C . HIS A 1 320 ? -14.454 -0.484 34.253 1.00 63.31 320 HIS A C 1
ATOM 2492 O O . HIS A 1 320 ? -13.404 -1.119 34.243 1.00 63.31 320 HIS A O 1
ATOM 2498 N N . ASN A 1 321 ? -14.990 -0.007 35.385 1.00 70.06 321 ASN A N 1
ATOM 2499 C CA . ASN A 1 321 ? -14.344 -0.070 36.704 1.00 70.06 321 ASN A CA 1
ATOM 2500 C C . ASN A 1 321 ? -12.904 0.497 36.706 1.00 70.06 321 ASN A C 1
ATOM 2502 O O . ASN A 1 321 ? -12.047 0.042 37.464 1.00 70.06 321 ASN A O 1
ATOM 2506 N N . ALA A 1 322 ? -12.650 1.482 35.841 1.00 62.41 322 ALA A N 1
ATOM 2507 C CA . ALA A 1 322 ? -11.357 2.127 35.651 1.00 62.41 322 ALA A CA 1
ATOM 2508 C C . ALA A 1 322 ? -11.262 3.412 36.482 1.00 62.41 322 ALA A C 1
ATOM 2510 O O . ALA A 1 322 ? -12.270 4.062 36.779 1.00 62.41 322 ALA A O 1
ATOM 2511 N N . ARG A 1 323 ? -10.046 3.805 36.872 1.00 66.81 323 ARG A N 1
ATOM 2512 C CA . ARG A 1 323 ? -9.843 5.008 37.687 1.00 66.81 323 ARG A CA 1
ATOM 2513 C C . ARG A 1 323 ? -9.719 6.232 36.780 1.00 66.81 323 ARG A C 1
ATOM 2515 O O . ARG A 1 323 ? -8.794 6.319 35.984 1.00 66.81 323 ARG A O 1
ATOM 2522 N N . VAL A 1 324 ? -10.625 7.200 36.924 1.00 62.78 324 VAL A N 1
ATOM 2523 C CA . VAL A 1 324 ? -10.514 8.485 36.212 1.00 62.78 324 VAL A CA 1
ATOM 2524 C C . VAL A 1 324 ? -9.235 9.203 36.681 1.00 62.78 324 VAL A C 1
ATOM 2526 O O . VAL A 1 324 ? -9.066 9.368 37.895 1.00 62.78 324 VAL A O 1
ATOM 2529 N N . PRO A 1 325 ? -8.329 9.620 35.775 1.00 61.03 325 PRO A N 1
ATOM 2530 C CA . PRO A 1 325 ? -7.155 10.413 36.140 1.00 61.03 325 PRO A CA 1
ATOM 2531 C C . PRO A 1 325 ? -7.569 11.744 36.784 1.00 61.03 325 PRO A C 1
ATOM 2533 O O . PRO A 1 325 ? -8.552 12.354 36.362 1.00 61.03 325 PRO A O 1
ATOM 2536 N N . GLU A 1 326 ? -6.827 12.223 37.789 1.00 56.28 326 GLU A N 1
ATOM 2537 C CA . GLU A 1 326 ? -7.058 13.563 38.348 1.00 56.28 326 GLU A CA 1
ATOM 2538 C C . GLU A 1 326 ? -6.757 14.619 37.276 1.00 56.28 326 GLU A C 1
ATOM 2540 O O . GLU A 1 326 ? -5.603 14.849 36.913 1.00 56.28 326 GLU A O 1
ATOM 2545 N N . LEU A 1 327 ? -7.809 15.243 36.741 1.00 54.97 327 LEU A N 1
ATOM 2546 C CA . LEU A 1 327 ? -7.677 16.317 35.763 1.00 54.97 327 LEU A CA 1
ATOM 2547 C C . LEU A 1 327 ? -7.149 17.586 36.447 1.00 54.97 327 LEU A C 1
ATOM 2549 O O . LEU A 1 327 ? -7.620 17.933 37.536 1.00 54.97 327 LEU A O 1
ATOM 2553 N N . PRO A 1 328 ? -6.202 18.313 35.827 1.00 49.69 328 PRO A N 1
ATOM 2554 C CA . PRO A 1 328 ? -5.764 19.600 36.346 1.00 49.69 328 PRO A CA 1
ATOM 2555 C C . PRO A 1 328 ? -6.951 20.571 36.384 1.00 49.69 328 PRO A C 1
ATOM 2557 O O . PRO A 1 328 ? -7.729 20.660 35.435 1.00 49.69 328 PRO A O 1
ATOM 2560 N N . ALA A 1 329 ? -7.101 21.293 37.498 1.00 49.41 329 ALA A N 1
ATOM 2561 C CA . ALA A 1 329 ? -8.151 22.295 37.638 1.00 49.41 329 ALA A CA 1
ATOM 2562 C C . ALA A 1 329 ? -8.033 23.343 36.513 1.00 49.41 329 ALA A C 1
ATOM 2564 O O . ALA A 1 329 ? -6.909 23.748 36.195 1.00 49.41 329 ALA A O 1
ATOM 2565 N N . PRO A 1 330 ? -9.158 23.800 35.929 1.00 46.06 330 PRO A N 1
ATOM 2566 C CA . PRO A 1 330 ? -9.124 24.815 34.886 1.00 46.06 330 PRO A CA 1
ATOM 2567 C C . PRO A 1 330 ? -8.392 26.052 35.415 1.00 46.06 330 PRO A C 1
ATOM 2569 O O . PRO A 1 330 ? -8.746 26.589 36.469 1.00 46.06 330 PRO A O 1
ATOM 2572 N N . GLN A 1 331 ? -7.339 26.470 34.710 1.00 48.59 331 GLN A N 1
ATOM 2573 C CA . GLN A 1 331 ? -6.666 27.733 34.997 1.00 48.59 331 GLN A CA 1
ATOM 2574 C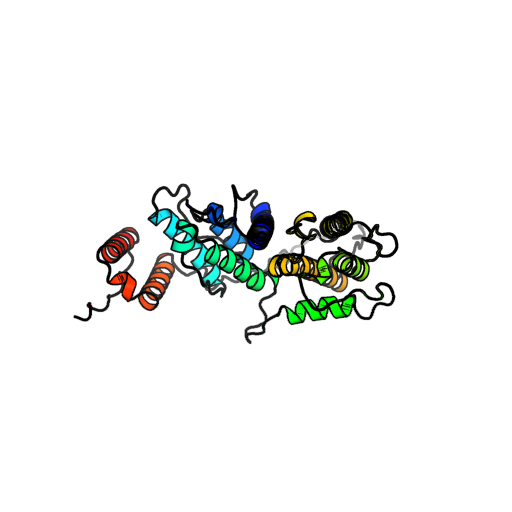 C . GLN A 1 331 ? -7.667 28.857 34.701 1.00 48.59 331 GLN A C 1
ATOM 2576 O O . GLN A 1 331 ? -8.162 28.954 33.579 1.00 48.59 331 GLN A O 1
ATOM 2581 N N . GLN A 1 332 ? -8.027 29.614 35.742 1.00 40.75 332 GLN A N 1
ATOM 2582 C CA . GLN A 1 332 ? -8.944 30.757 35.658 1.00 40.75 332 GLN A CA 1
ATOM 2583 C C . GLN A 1 332 ? -8.372 31.902 34.829 1.00 40.75 332 GLN A C 1
ATOM 2585 O O . GLN A 1 332 ? -7.151 32.157 34.952 1.00 40.75 332 GLN A O 1
#

Solvent-accessible surface area (backbone atoms only — not comparable to full-atom values): 19548 Å² total; per-residue (Å²): 132,85,77,78,79,73,78,55,66,49,59,55,49,38,44,52,16,54,34,40,48,52,32,62,60,27,39,86,76,78,43,71,70,90,55,56,58,37,65,42,31,27,50,10,74,54,41,28,54,42,37,21,56,77,63,74,45,84,66,74,96,65,67,91,76,57,83,50,70,68,45,13,32,50,26,27,41,52,22,51,51,54,38,40,76,73,72,48,79,76,92,59,58,39,59,42,34,55,69,40,38,51,70,48,47,52,51,48,53,52,52,50,44,48,51,68,71,52,42,73,49,60,100,72,84,45,76,71,34,75,66,54,57,46,50,54,53,30,77,52,34,66,86,37,85,90,45,78,87,60,63,76,88,70,49,22,65,58,48,25,52,14,55,43,57,32,40,46,47,21,61,74,39,55,88,70,39,46,60,89,78,46,66,61,89,39,34,46,59,22,32,45,54,40,47,52,38,40,29,78,72,55,73,35,76,69,30,69,56,37,73,62,32,66,44,94,62,28,42,44,66,45,45,45,50,46,54,48,47,49,52,52,41,51,51,53,52,49,52,33,58,77,70,40,69,82,58,70,80,87,70,77,80,80,85,79,85,88,84,91,78,93,80,89,80,94,78,75,78,80,78,71,77,73,76,72,79,53,88,68,79,72,63,47,74,64,60,55,48,52,52,50,51,54,52,49,58,73,75,37,63,74,59,56,70,36,72,65,53,41,51,52,51,52,52,54,23,62,78,64,79,46,82,78,76,88,73,80,77,80,84,128

Mean predicted aligned error: 14.39 Å

Foldseek 3Di:
DPDPPDPDLQLVQLQLLLQLVLQVQCVVVVDHQPDTQLQSLLQLPSLQSSLCSLLVHHFPDADPDDDDSVSSQVSLVSSVLSVVVSPDDQPDHSNSSNVSVSVSSSVRSLSSLCDRLVDDPPPPPDPSDPVVLLVVLCVQAVPDPQQPPQDRDALKQSPLLLLSLLSSVCSLPCVLGPNVPQPSVHQLSSVVSSQVSLCVPQVQGDSGHSVQSNDPIHNRSSSCSSSSSSVSSSVVVVVCVVVVVVPPDPPDPDDDDDDDDDDDDDDDDDDPPPPPPPPVVPQDPQNSVQVVLVVCLVPPLPVCVDPVVVVVLVVVCVVVVHDHPDRPDDDD

pLDDT: mean 78.32, std 21.14, range [28.55, 98.12]

Radius of gyration: 25.74 Å; Cα contacts (8 Å, |Δi|>4): 355; chains: 1; bounding box: 48×89×66 Å

Sequence (332 aa):
MSSSETTPHWVLQQKKAFRAWVDSQIAERGLKLPGEVDEAFEDGLYLLPLAEVVSQDKAPKHVKKPRMRIQKIENCSLALGLLVKHGFKPDVAPENFVDKDTVLVMGFIWQLFVTWVGGQGDKSGGKASADDLLKWVQSRVQDNERYPGVPVDNFSTHWQDGKLVSALLDSLSPKILDYESAALDDPVSAWSAALDAAEDWLDVPQVLDADDMVVDKPDDKSVRMQVELIRQAYLALQDDVDSGALFPDDTPVEADAPAVTDAAETAAPPPRRRKRKDPRDDISRDELIDTLLDMYSKINSDCLACPECATDLTQWAADHNARVPELPAPQQ